Protein AF-A0A3A0FIK4-F1 (afdb_monomer)

Sequence (180 aa):
MRHSSIAVPLVSMLAIAALGQGCGPFGQRIGERAAERAIERSIEQGQGGDVQVDYDSDSWQIQDQEGRSLRVGAQVEFPENFPSDIPRYQNGTLAFVSTDESSRSFGYSMETPDAKRDVAAWFRSKAESMGYAQTASFEVQDSIVVSYERNEGEDTRVLSITIADAYEGGSNIVVASSIQ

Nearest PDB structures (foldseek):
  2fpn-assembly1_A-2  TM=6.944E-01  e=1.233E-01  Bacillus subtilis
  4r80-assembly2_B  TM=6.863E-01  e=2.692E-01  synthetic construct
  3fka-assembly1_D  TM=5.531E-01  e=8.029E-01  Ruegeria pomeroyi DSS-3
  3isg-assembly2_B  TM=4.227E-01  e=3.875E-01  Escherichia coli
  2pcs-assembly1_A  TM=3.088E-01  e=5.876E-01  Geobacillus kaustophilus HTA426

Mean predicted aligned error: 14.27 Å

Foldseek 3Di:
DDDDDDDDDPDDDPDDDDDDDDDDDPPPDDDPPNVVVVVQVVCCVVPVFGWDWDDDPFKIWTATPQGKIKIAGQADDDDPPADPLFDDDDAWTWGIWIQGVPQQKIKTKTFHLAAQVVVVVVNVVSNVVSQWDWPDWDDDPFKIKTKTWHDDDPKIKIKIWIWGADPVHGIMIMIMIGID

pLDDT: mean 74.8, std 23.45, range [30.23, 98.31]

Solvent-accessible surface area (backbone atoms only — not comparable to full-atom values): 10687 Å² total; per-residue (Å²): 139,82,88,80,82,79,86,76,81,90,75,89,80,92,76,88,76,85,87,79,86,87,86,68,100,80,82,83,86,86,52,73,78,58,52,50,57,50,52,48,48,56,48,32,76,73,68,75,53,80,65,56,75,53,81,52,103,56,37,42,39,44,42,45,93,73,54,36,36,41,36,36,27,80,74,48,73,85,58,92,84,55,67,87,88,54,91,75,86,78,75,57,47,37,40,33,40,37,40,26,64,78,67,45,32,38,36,36,31,32,41,22,78,51,49,45,67,60,55,50,52,48,51,50,56,51,39,45,76,72,62,32,45,80,77,48,75,50,77,56,98,62,35,38,40,41,30,31,37,33,80,58,87,93,35,35,38,39,38,42,37,39,30,26,63,31,95,90,56,26,14,35,39,38,41,40,36,36,53,88

Secondary structure (DSSP, 8-state):
-----------------------STT-SSS-HHHHHHHHHHHHHHHH-S--EEEEETTEEEEE-TTSEEEEEETT----TTS-TTS----SSEEEEEEEETTTTEEEEEEEESS-HHHHHHHHHHHHHHTTPEEEEEEEETTEEEEEEEEEETTEEEEEEEEEEE-TTSSEEEEEEEEE-

Structure (mmCIF, N/CA/C/O backbone):
data_AF-A0A3A0FIK4-F1
#
_entry.id   AF-A0A3A0FIK4-F1
#
loop_
_atom_site.group_PDB
_atom_site.id
_atom_site.type_symbol
_atom_site.label_atom_id
_atom_site.label_alt_id
_atom_site.label_comp_id
_atom_site.label_asym_id
_atom_site.label_entity_id
_atom_site.label_seq_id
_atom_site.pdbx_PDB_ins_code
_atom_site.Cartn_x
_atom_site.Cartn_y
_atom_site.Cartn_z
_atom_site.occupancy
_atom_site.B_iso_or_equiv
_atom_site.auth_seq_id
_atom_site.auth_comp_id
_atom_site.auth_asym_id
_atom_site.auth_atom_id
_atom_site.pdbx_PDB_model_num
ATOM 1 N N . MET A 1 1 ? -20.203 40.480 18.917 1.00 42.69 1 MET A N 1
ATOM 2 C CA . MET A 1 1 ? -19.925 39.117 19.422 1.00 42.69 1 MET A CA 1
ATOM 3 C C . MET A 1 1 ? -20.529 38.108 18.464 1.00 42.69 1 MET A C 1
ATOM 5 O O . MET A 1 1 ? -21.640 38.345 18.011 1.00 42.69 1 MET A O 1
ATOM 9 N N . ARG A 1 2 ? -19.801 37.002 18.248 1.00 35.97 2 ARG A N 1
ATOM 10 C CA . ARG A 1 2 ? -20.074 35.841 17.376 1.00 35.97 2 ARG A CA 1
ATOM 11 C C . ARG A 1 2 ? -19.567 35.972 15.935 1.00 35.97 2 ARG A C 1
ATOM 13 O O . ARG A 1 2 ? -20.292 36.339 15.021 1.00 35.97 2 ARG A O 1
ATOM 20 N N . HIS A 1 3 ? -18.289 35.623 15.783 1.00 34.59 3 HIS A N 1
ATOM 21 C CA . HIS A 1 3 ? -17.722 35.130 14.534 1.00 34.59 3 HIS A CA 1
ATOM 22 C C . HIS A 1 3 ? -18.462 33.846 14.138 1.00 34.59 3 HIS A C 1
ATOM 24 O O . HIS A 1 3 ? -18.563 32.923 14.944 1.00 34.59 3 HIS A O 1
ATOM 30 N N . SER A 1 4 ? -18.995 33.810 12.919 1.00 33.03 4 SER A N 1
ATOM 31 C CA . SER A 1 4 ? -19.450 32.586 12.265 1.00 33.03 4 SER A CA 1
ATOM 32 C C . SER A 1 4 ? -18.354 32.194 11.283 1.00 33.03 4 SER A C 1
ATOM 34 O O . SER A 1 4 ? -18.211 32.828 10.240 1.00 33.03 4 SER A O 1
ATOM 36 N N . SER A 1 5 ? -17.534 31.213 11.651 1.00 41.09 5 SER A N 1
ATOM 37 C CA . SER A 1 5 ? -16.513 30.653 10.767 1.00 41.09 5 SER A CA 1
ATOM 38 C C . SER A 1 5 ? -17.200 29.877 9.647 1.00 41.09 5 SER A C 1
ATOM 40 O O . SER A 1 5 ? -17.930 28.920 9.898 1.00 41.09 5 SER A O 1
ATOM 42 N N . ILE A 1 6 ? -16.992 30.322 8.411 1.00 46.28 6 ILE A N 1
ATOM 43 C CA . ILE A 1 6 ? -17.384 29.602 7.202 1.00 46.28 6 ILE A CA 1
ATOM 44 C C . ILE A 1 6 ? -16.336 28.507 6.993 1.00 46.28 6 ILE A C 1
ATOM 46 O O . ILE A 1 6 ? -15.177 28.805 6.715 1.00 46.28 6 ILE A O 1
ATOM 50 N N . ALA A 1 7 ? -16.739 27.250 7.163 1.00 40.38 7 ALA A N 1
ATOM 51 C CA . ALA A 1 7 ? -15.969 26.099 6.719 1.00 40.38 7 ALA A CA 1
ATOM 52 C C . ALA A 1 7 ? -15.965 26.081 5.182 1.00 40.38 7 ALA A C 1
ATOM 54 O O . ALA A 1 7 ? -17.026 26.009 4.562 1.00 40.38 7 ALA A O 1
ATOM 55 N N . VAL A 1 8 ? -14.784 26.167 4.569 1.00 39.22 8 VAL A N 1
ATOM 56 C CA . VAL A 1 8 ? -14.598 25.931 3.132 1.00 39.22 8 VAL A CA 1
ATOM 57 C C . VAL A 1 8 ? -13.921 24.562 2.995 1.00 39.22 8 VAL A C 1
ATOM 59 O O . VAL A 1 8 ? -12.790 24.418 3.454 1.00 39.22 8 VAL A O 1
ATOM 62 N N . PRO A 1 9 ? -14.592 23.538 2.438 1.00 41.44 9 PRO A N 1
ATOM 63 C CA . PRO A 1 9 ? -14.012 22.209 2.288 1.00 41.44 9 PRO A CA 1
ATOM 64 C C . PRO A 1 9 ? -12.971 22.230 1.163 1.00 41.44 9 PRO A C 1
ATOM 66 O O . PRO A 1 9 ? -13.286 22.577 0.026 1.00 41.44 9 PRO A O 1
ATOM 69 N N . LEU A 1 10 ? -11.728 21.859 1.474 1.00 36.09 10 LEU A N 1
ATOM 70 C CA . LEU A 1 10 ? -10.611 21.838 0.527 1.00 36.09 10 LEU A CA 1
ATOM 71 C C . LEU A 1 10 ? -10.537 20.470 -0.170 1.00 36.09 10 LEU A C 1
ATOM 73 O O . LEU A 1 10 ? -9.620 19.680 0.017 1.00 36.09 10 LEU A O 1
ATOM 77 N N . VAL A 1 11 ? -11.560 20.192 -0.978 1.00 48.38 11 VAL A N 1
ATOM 78 C CA . VAL A 1 11 ? -11.458 19.292 -2.133 1.00 48.38 11 VAL A CA 1
ATOM 79 C C . VAL A 1 11 ? -11.058 20.174 -3.317 1.00 48.38 11 VAL A C 1
ATOM 81 O O . VAL A 1 11 ? -11.688 21.209 -3.506 1.00 48.38 11 VAL A O 1
ATOM 84 N N . SER A 1 12 ? -10.074 19.738 -4.119 1.00 40.50 12 SER A N 1
ATOM 85 C CA . SER A 1 12 ? -9.611 20.315 -5.406 1.00 40.50 12 SER A CA 1
ATOM 86 C C . SER A 1 12 ? -8.322 21.153 -5.370 1.00 40.50 12 SER A C 1
ATOM 88 O O . SER A 1 12 ? -8.385 22.368 -5.222 1.00 40.50 12 SER A O 1
ATOM 90 N N . MET A 1 13 ? -7.171 20.525 -5.650 1.00 35.62 13 MET A N 1
ATOM 91 C CA . MET A 1 13 ? -6.358 20.747 -6.872 1.00 35.62 13 MET A CA 1
ATOM 92 C C . MET A 1 13 ? -4.974 20.093 -6.716 1.00 35.62 13 MET A C 1
ATOM 94 O O . MET A 1 13 ? -4.032 20.705 -6.222 1.00 35.62 13 MET A O 1
ATOM 98 N N . LEU A 1 14 ? -4.824 18.858 -7.202 1.00 44.16 14 LEU A N 1
ATOM 99 C CA . LEU A 1 14 ? -3.508 18.330 -7.561 1.00 44.16 14 LEU A CA 1
ATOM 100 C C . LEU A 1 14 ? -3.158 18.889 -8.950 1.00 44.16 14 LEU A C 1
ATOM 102 O O . LEU A 1 14 ? -3.457 18.281 -9.975 1.00 44.16 14 LEU A O 1
ATOM 106 N N . ALA A 1 15 ? -2.602 20.099 -8.987 1.00 37.62 15 ALA A N 1
ATOM 107 C CA . ALA A 1 15 ? -2.064 20.692 -10.205 1.00 37.62 15 ALA A CA 1
ATOM 108 C C . ALA A 1 15 ? -0.595 20.277 -10.353 1.00 37.62 15 ALA A C 1
ATOM 110 O O . ALA A 1 15 ? 0.315 20.942 -9.865 1.00 37.62 15 ALA A O 1
ATOM 111 N N . ILE A 1 16 ? -0.369 19.155 -11.036 1.00 51.38 16 ILE A N 1
ATOM 112 C CA . ILE A 1 16 ? 0.938 18.813 -11.598 1.00 51.38 16 ILE A CA 1
ATOM 113 C C . ILE A 1 16 ? 1.179 19.764 -12.774 1.00 51.38 16 ILE A C 1
ATOM 115 O O . ILE A 1 16 ? 0.564 19.604 -13.826 1.00 51.38 16 ILE A O 1
ATOM 119 N N . ALA A 1 17 ? 2.069 20.744 -12.610 1.00 40.03 17 ALA A N 1
ATOM 120 C CA . ALA A 1 17 ? 2.726 21.401 -13.737 1.00 40.03 17 ALA A CA 1
ATOM 121 C C . ALA A 1 17 ? 4.022 22.120 -13.322 1.00 40.03 17 ALA A C 1
ATOM 123 O O . ALA A 1 17 ? 3.999 23.103 -12.588 1.00 40.03 17 ALA A O 1
ATOM 124 N N . ALA A 1 18 ? 5.114 21.667 -13.943 1.00 47.22 18 ALA A N 1
ATOM 125 C CA . ALA A 1 18 ? 6.316 22.422 -14.293 1.00 47.22 18 ALA A CA 1
ATOM 126 C C . ALA A 1 18 ? 7.347 22.750 -13.192 1.00 47.22 18 ALA A C 1
ATOM 128 O O . ALA A 1 18 ? 7.395 23.857 -12.668 1.00 47.22 18 ALA A O 1
ATOM 129 N N . LEU A 1 19 ? 8.335 21.861 -13.044 1.00 46.72 19 LEU A N 1
ATOM 130 C CA . LEU A 1 19 ? 9.735 22.287 -12.951 1.00 46.72 19 LEU A CA 1
ATOM 131 C C . LEU A 1 19 ? 10.516 21.637 -14.090 1.00 46.72 19 LEU A C 1
ATOM 133 O O . LEU A 1 19 ? 11.000 20.512 -14.006 1.00 46.72 19 LEU A O 1
ATOM 137 N N . GLY A 1 20 ? 10.562 22.360 -15.205 1.00 39.34 20 GLY A N 1
ATOM 138 C CA . GLY A 1 20 ? 11.476 22.068 -16.290 1.00 39.34 20 GLY A CA 1
ATOM 139 C C . GLY A 1 20 ? 12.896 22.532 -15.962 1.00 39.34 20 GLY A C 1
ATOM 140 O O . GLY A 1 20 ? 13.094 23.578 -15.352 1.00 39.34 20 GLY A O 1
ATOM 141 N N . GLN A 1 21 ? 13.846 21.777 -16.513 1.00 50.19 21 GLN A N 1
ATOM 142 C CA . GLN A 1 21 ? 15.215 22.169 -16.861 1.00 50.19 21 GLN A CA 1
ATOM 143 C C . GLN A 1 21 ? 16.238 22.296 -15.722 1.00 50.19 21 GLN A C 1
ATOM 145 O O . GLN A 1 21 ? 16.575 23.382 -15.264 1.00 50.19 21 GLN A O 1
ATOM 150 N N . GLY A 1 22 ? 16.862 21.162 -15.400 1.00 33.28 22 GLY A N 1
ATOM 151 C CA . GLY A 1 22 ? 18.214 21.099 -14.847 1.00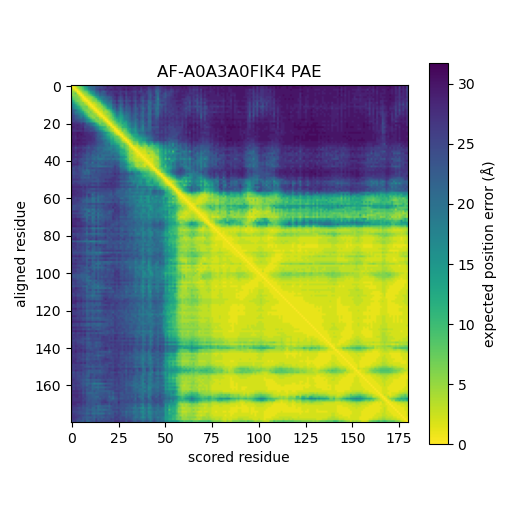 33.28 22 GLY A CA 1
ATOM 152 C C . GLY A 1 22 ? 19.135 20.302 -15.774 1.00 33.28 22 GLY A C 1
ATOM 153 O O . GLY A 1 22 ? 19.390 19.129 -15.534 1.00 33.28 22 GLY A O 1
ATOM 154 N N . CYS A 1 23 ? 19.610 20.922 -16.858 1.00 38.72 23 CYS A N 1
ATOM 155 C CA . CYS A 1 23 ? 20.707 20.402 -17.678 1.00 38.72 23 CYS A CA 1
ATOM 156 C C . CYS A 1 23 ? 22.061 20.805 -17.058 1.00 38.72 23 CYS A C 1
ATOM 158 O O . CYS A 1 23 ? 22.357 21.994 -16.974 1.00 38.72 23 CYS A O 1
ATOM 160 N N . GLY A 1 24 ? 22.925 19.833 -16.739 1.00 30.66 24 GLY A N 1
ATOM 161 C CA . GLY A 1 24 ? 24.387 20.009 -16.699 1.00 30.66 24 GLY A CA 1
ATOM 162 C C . GLY A 1 24 ? 25.083 20.017 -15.320 1.00 30.66 24 GLY A C 1
ATOM 163 O O . GLY A 1 24 ? 24.466 20.310 -14.298 1.00 30.66 24 GLY A O 1
ATOM 164 N N . PRO A 1 25 ? 26.404 19.729 -15.280 1.00 40.88 25 PRO A N 1
ATOM 165 C CA . PRO A 1 25 ? 27.174 19.384 -14.073 1.00 40.88 25 PRO A CA 1
ATOM 166 C C . PRO A 1 25 ? 27.604 20.603 -13.230 1.00 40.88 25 PRO A C 1
ATOM 168 O O . PRO A 1 25 ? 28.637 20.579 -12.568 1.00 40.88 25 PRO A O 1
ATOM 171 N N . PHE A 1 26 ? 26.830 21.691 -13.263 1.00 30.23 26 PHE A N 1
ATOM 172 C CA . PHE A 1 26 ? 27.135 22.956 -12.578 1.00 30.23 26 PHE A CA 1
ATOM 173 C C . PHE A 1 26 ? 26.157 23.279 -11.430 1.00 30.23 26 PHE A C 1
ATOM 175 O O . PHE A 1 26 ? 26.185 24.377 -10.882 1.00 30.23 26 PHE A O 1
ATOM 182 N N . GLY A 1 27 ? 25.296 22.329 -11.052 1.00 39.22 27 GLY A N 1
ATOM 183 C CA . GLY A 1 27 ? 24.248 22.500 -10.037 1.00 39.22 27 GLY A CA 1
ATOM 184 C C . GLY A 1 27 ? 24.636 22.134 -8.601 1.00 39.22 27 GLY A C 1
ATOM 185 O O . GLY A 1 27 ? 23.744 21.892 -7.801 1.00 39.22 27 GLY A O 1
ATOM 186 N N . GLN A 1 28 ? 25.927 22.037 -8.257 1.00 42.84 28 GLN A N 1
ATOM 187 C CA . GLN A 1 28 ? 26.327 21.309 -7.043 1.00 42.84 28 GLN A CA 1
ATOM 188 C C . GLN A 1 28 ? 26.804 22.129 -5.830 1.00 42.84 28 GLN A C 1
ATOM 190 O O . GLN A 1 28 ? 27.202 21.503 -4.857 1.00 42.84 28 GLN A O 1
ATOM 195 N N . ARG A 1 29 ? 26.808 23.476 -5.804 1.00 44.44 29 ARG A N 1
ATOM 196 C CA . ARG A 1 29 ? 27.396 24.206 -4.642 1.00 44.44 29 ARG A CA 1
ATOM 197 C C . ARG A 1 29 ? 26.791 25.560 -4.248 1.00 44.44 29 ARG A C 1
ATOM 199 O O . ARG A 1 29 ? 27.532 26.449 -3.831 1.00 44.44 29 ARG A O 1
ATOM 206 N N . ILE A 1 30 ? 25.475 25.755 -4.318 1.00 36.56 30 ILE A N 1
ATOM 207 C CA . ILE A 1 30 ? 24.864 26.961 -3.731 1.00 36.56 30 ILE A CA 1
ATOM 208 C C . ILE A 1 30 ? 23.593 26.597 -2.960 1.00 36.56 30 ILE A C 1
ATOM 210 O O . ILE A 1 30 ? 22.537 26.420 -3.554 1.00 36.56 30 ILE A O 1
ATOM 214 N N . GLY A 1 31 ? 23.698 26.597 -1.626 1.00 41.66 31 GLY A N 1
ATOM 215 C CA . GLY A 1 31 ? 22.619 27.124 -0.790 1.00 41.66 31 GLY A CA 1
ATOM 216 C C . GLY A 1 31 ? 21.898 26.179 0.167 1.00 41.66 31 GLY A C 1
ATOM 217 O O . GLY A 1 31 ? 20.721 26.429 0.398 1.00 41.66 31 GLY A O 1
ATOM 218 N N . GLU A 1 32 ? 22.565 25.185 0.761 1.00 47.56 32 GLU A N 1
ATOM 219 C CA . GLU A 1 32 ? 21.968 24.271 1.763 1.00 47.56 32 GLU A CA 1
ATOM 220 C C . GLU A 1 32 ? 21.149 25.043 2.827 1.00 47.56 32 GLU A C 1
ATOM 222 O O . GLU A 1 32 ? 19.935 24.897 2.897 1.00 47.56 32 GLU A O 1
ATOM 227 N N . ARG A 1 33 ? 21.716 26.074 3.469 1.00 44.38 33 ARG A N 1
ATOM 228 C CA . ARG A 1 33 ? 21.000 26.859 4.505 1.00 44.38 33 ARG A CA 1
ATOM 229 C C . ARG A 1 33 ? 19.917 27.835 4.033 1.00 44.38 33 ARG A C 1
ATOM 231 O O . ARG A 1 33 ? 19.137 28.340 4.843 1.00 44.38 33 ARG A O 1
ATOM 238 N N . ALA A 1 34 ? 19.912 28.208 2.755 1.00 43.25 34 ALA A N 1
ATOM 239 C CA . ALA A 1 34 ? 18.960 29.189 2.221 1.00 43.25 34 ALA A CA 1
ATOM 240 C C . ALA A 1 34 ? 17.720 28.507 1.635 1.00 43.25 34 ALA A C 1
ATOM 242 O O . ALA A 1 34 ? 16.621 29.048 1.753 1.00 43.25 34 ALA A O 1
ATOM 243 N N . ALA A 1 35 ? 17.906 27.319 1.054 1.00 49.31 35 ALA A N 1
ATOM 244 C CA . ALA A 1 35 ? 16.822 26.442 0.642 1.00 49.31 35 ALA A CA 1
ATOM 245 C C . ALA A 1 35 ? 16.075 25.873 1.861 1.00 49.31 35 ALA A C 1
ATOM 247 O O . ALA A 1 35 ? 14.847 25.924 1.858 1.00 49.31 35 ALA A O 1
ATOM 248 N N . GLU A 1 36 ? 16.796 25.474 2.923 1.00 47.72 36 GLU A N 1
ATOM 249 C CA . GLU A 1 36 ? 16.237 25.041 4.222 1.00 47.72 36 GLU A CA 1
ATOM 250 C C . GLU A 1 36 ? 15.165 26.023 4.727 1.00 47.72 36 GLU A C 1
ATOM 252 O O . GLU A 1 36 ? 13.980 25.703 4.767 1.00 47.72 36 GLU A O 1
ATOM 257 N N . ARG A 1 37 ? 15.540 27.288 4.960 1.00 49.50 37 ARG A N 1
ATOM 258 C CA . ARG A 1 37 ? 14.609 28.305 5.486 1.00 49.50 37 ARG A CA 1
ATOM 259 C C . ARG A 1 37 ? 13.510 28.720 4.519 1.00 49.50 37 ARG A C 1
ATOM 261 O O . ARG A 1 37 ? 12.571 29.386 4.949 1.00 49.50 37 ARG A O 1
ATOM 268 N N . ALA A 1 38 ? 13.678 28.494 3.219 1.00 45.59 38 ALA A N 1
ATOM 269 C CA . ALA A 1 38 ? 12.682 28.870 2.221 1.00 45.59 38 ALA A CA 1
ATOM 270 C C . ALA A 1 38 ? 11.588 27.807 2.125 1.00 45.59 38 ALA A C 1
ATOM 272 O O . ALA A 1 38 ? 10.417 28.165 2.012 1.00 45.59 38 ALA A O 1
ATOM 273 N N . ILE A 1 39 ? 11.963 26.530 2.225 1.00 45.78 39 ILE A N 1
ATOM 274 C CA . ILE A 1 39 ? 11.041 25.393 2.261 1.00 45.78 39 ILE A CA 1
ATOM 275 C C . ILE A 1 39 ? 10.350 25.329 3.626 1.00 45.78 39 ILE A C 1
ATOM 277 O O . ILE A 1 39 ? 9.124 25.298 3.665 1.00 45.78 39 ILE A O 1
ATO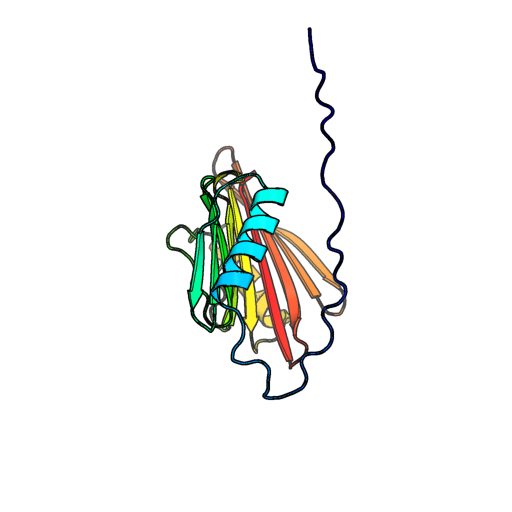M 281 N N . GLU A 1 40 ? 11.095 25.464 4.730 1.00 47.84 40 GLU A N 1
ATOM 282 C CA . GLU A 1 40 ? 10.511 25.592 6.074 1.00 47.84 40 GLU A CA 1
ATOM 283 C C . GLU A 1 40 ? 9.520 26.757 6.124 1.00 47.84 40 GLU A C 1
ATOM 285 O O . GLU A 1 40 ? 8.360 26.549 6.452 1.00 47.84 40 GLU A O 1
ATOM 290 N N . ARG A 1 41 ? 9.895 27.963 5.665 1.00 49.16 41 ARG A N 1
ATOM 291 C CA . ARG A 1 41 ? 8.963 29.105 5.684 1.00 49.16 41 ARG A CA 1
ATOM 292 C C . ARG A 1 41 ? 7.759 28.953 4.767 1.00 49.16 41 ARG A C 1
ATOM 294 O O . ARG A 1 41 ? 6.716 29.520 5.072 1.00 49.16 41 ARG A O 1
ATOM 301 N N . SER A 1 42 ? 7.878 28.265 3.635 1.00 42.47 42 SER A N 1
ATOM 302 C CA . SER A 1 42 ? 6.725 28.068 2.745 1.00 42.47 42 SER A CA 1
ATOM 303 C C . SER A 1 42 ? 5.772 26.991 3.269 1.00 42.47 42 SER A C 1
ATOM 305 O O . SER A 1 42 ? 4.569 27.093 3.032 1.00 42.47 42 SER A O 1
ATOM 307 N N . ILE A 1 43 ? 6.268 26.039 4.063 1.00 45.34 43 ILE A N 1
ATOM 308 C CA . ILE A 1 43 ? 5.452 25.055 4.783 1.00 45.34 43 ILE A CA 1
ATOM 309 C C . ILE A 1 43 ? 4.856 25.669 6.067 1.00 45.34 43 ILE A C 1
ATOM 311 O O . ILE A 1 43 ? 3.653 25.540 6.291 1.00 45.34 43 ILE A O 1
ATOM 315 N N . GLU A 1 44 ? 5.623 26.444 6.840 1.00 48.44 44 GLU A N 1
ATOM 316 C CA . GLU A 1 44 ? 5.153 27.207 8.011 1.00 48.44 44 GLU A CA 1
ATOM 317 C C . GLU A 1 44 ? 4.069 28.228 7.634 1.00 48.44 44 GLU A C 1
ATOM 319 O O . GLU A 1 44 ? 3.055 28.343 8.321 1.00 48.44 44 GLU A O 1
ATOM 324 N N . GLN A 1 45 ? 4.234 28.954 6.520 1.00 46.59 45 GLN A N 1
ATOM 325 C CA . GLN A 1 45 ? 3.230 29.921 6.054 1.00 46.59 45 GLN A CA 1
ATOM 326 C C . GLN A 1 45 ? 1.976 29.258 5.468 1.00 46.59 45 GLN A C 1
ATOM 328 O O . GLN A 1 45 ? 0.938 29.913 5.381 1.00 46.59 45 GLN A O 1
ATOM 333 N N . GLY A 1 46 ? 2.055 27.982 5.080 1.00 40.59 46 GLY A N 1
ATOM 334 C CA . GLY A 1 46 ? 0.923 27.209 4.569 1.00 40.59 46 GLY A CA 1
ATOM 335 C C . GLY A 1 46 ? 0.169 26.405 5.634 1.00 40.59 46 GLY A C 1
ATOM 336 O O . GLY A 1 46 ? -1.028 26.182 5.464 1.00 40.59 46 GLY A O 1
ATOM 337 N N . GLN A 1 47 ? 0.838 25.968 6.711 1.00 41.22 47 GLN A N 1
ATOM 338 C CA . GLN A 1 47 ? 0.276 25.035 7.705 1.00 41.22 47 GLN A CA 1
ATOM 339 C C . GLN A 1 47 ? 0.526 25.391 9.185 1.00 41.22 47 GLN A C 1
ATOM 341 O O . GLN A 1 47 ? 0.037 24.681 10.054 1.00 41.22 47 GLN A O 1
ATOM 346 N N . GLY A 1 48 ? 1.190 26.505 9.513 1.00 35.19 48 GLY A N 1
ATOM 347 C CA . GLY A 1 48 ? 1.164 27.074 10.868 1.00 35.19 48 GLY A CA 1
ATOM 348 C C . GLY A 1 48 ? 1.789 26.230 11.990 1.00 35.19 48 GLY A C 1
ATOM 349 O O . GLY A 1 48 ? 1.381 26.393 13.138 1.00 35.19 48 GLY A O 1
ATOM 350 N N . GLY A 1 49 ? 2.766 25.368 11.696 1.00 42.44 49 GLY A N 1
ATOM 351 C CA . GLY A 1 49 ? 3.482 24.583 12.707 1.00 42.44 49 GLY A CA 1
ATOM 352 C C . GLY A 1 49 ? 4.949 24.341 12.345 1.00 42.44 49 GLY A C 1
ATOM 353 O O . GLY A 1 49 ? 5.287 24.297 11.162 1.00 42.44 49 GLY A O 1
ATOM 354 N N . ASP A 1 50 ? 5.802 24.206 13.367 1.00 41.88 50 ASP A N 1
ATOM 355 C CA . ASP A 1 50 ? 7.226 23.874 13.232 1.00 41.88 50 ASP A CA 1
ATOM 356 C C . ASP A 1 50 ? 7.389 22.489 12.581 1.00 41.88 50 ASP A C 1
ATOM 358 O O . ASP A 1 50 ? 6.936 21.480 13.131 1.00 41.88 50 ASP A O 1
ATOM 362 N N . VAL A 1 51 ? 8.043 22.434 11.419 1.00 43.94 51 VAL A N 1
ATOM 363 C CA . VAL A 1 51 ? 8.339 21.193 10.689 1.00 43.94 51 VAL A CA 1
ATOM 364 C C . VAL A 1 51 ? 9.835 20.909 10.763 1.00 43.94 51 VAL A C 1
ATOM 366 O O . VAL A 1 51 ? 10.640 21.746 10.369 1.00 43.94 51 VAL A O 1
ATOM 369 N N . GLN A 1 52 ? 10.210 19.718 11.238 1.00 42.94 52 GLN A N 1
ATOM 370 C CA . GLN A 1 52 ? 11.593 19.236 11.183 1.00 42.94 52 GLN A CA 1
ATOM 371 C C . GLN A 1 52 ? 11.806 18.459 9.879 1.00 42.94 52 GLN A C 1
ATOM 373 O O . GLN A 1 52 ? 11.086 17.495 9.610 1.00 42.94 52 GLN A O 1
ATOM 378 N N . VAL A 1 53 ? 12.783 18.889 9.078 1.00 44.12 53 VAL A N 1
ATOM 379 C CA . VAL A 1 53 ? 13.203 18.219 7.840 1.00 44.12 53 VAL A CA 1
ATOM 380 C C . VAL A 1 53 ? 14.573 17.592 8.076 1.00 44.12 53 VAL A C 1
ATOM 382 O O . VAL A 1 53 ? 15.539 18.310 8.324 1.00 44.12 53 VAL A O 1
ATOM 385 N N . ASP A 1 54 ? 14.654 16.265 7.995 1.00 43.75 54 ASP A N 1
ATOM 386 C CA . ASP A 1 54 ? 15.927 15.535 7.983 1.00 43.75 54 ASP A CA 1
ATOM 387 C C . ASP A 1 54 ? 16.264 15.153 6.534 1.00 43.75 54 ASP A C 1
ATOM 389 O O . ASP A 1 54 ? 15.394 14.674 5.791 1.00 43.75 54 ASP A O 1
ATOM 393 N N . TYR A 1 55 ? 17.499 15.438 6.116 1.00 40.56 55 TYR A N 1
ATOM 394 C CA . TYR A 1 55 ? 17.983 15.205 4.759 1.00 40.56 55 TYR A CA 1
ATOM 395 C C . TYR A 1 55 ? 19.202 14.290 4.794 1.00 40.56 55 TYR A C 1
ATOM 397 O O . TYR A 1 55 ? 20.275 14.682 5.255 1.00 40.56 55 TYR A O 1
ATOM 405 N N . ASP A 1 56 ? 19.039 13.112 4.201 1.00 47.22 56 ASP A N 1
ATOM 406 C CA . ASP A 1 56 ? 20.140 12.299 3.697 1.00 47.22 56 ASP A CA 1
ATOM 407 C C . ASP A 1 56 ? 20.020 12.283 2.167 1.00 47.22 56 ASP A C 1
ATOM 409 O O . ASP A 1 56 ? 18.913 12.377 1.634 1.00 47.22 56 ASP A O 1
ATOM 413 N N . SER A 1 57 ? 21.128 12.219 1.427 1.00 47.44 57 SER A N 1
ATOM 414 C CA . SER A 1 57 ? 21.182 12.582 -0.007 1.00 47.44 57 SER A CA 1
ATOM 415 C C . SER A 1 57 ? 20.230 11.823 -0.950 1.00 47.44 57 SER A C 1
ATOM 417 O O . SER A 1 57 ? 20.064 12.237 -2.096 1.00 47.44 57 SER A O 1
ATOM 419 N N . ASP A 1 58 ? 19.579 10.761 -0.468 1.00 60.12 58 ASP A N 1
ATOM 420 C CA . ASP A 1 58 ? 18.685 9.881 -1.220 1.00 60.12 58 ASP A CA 1
ATOM 421 C C . ASP A 1 58 ? 17.243 9.799 -0.664 1.00 60.12 58 ASP A C 1
ATOM 423 O O . ASP A 1 58 ? 16.387 9.152 -1.280 1.00 60.12 58 ASP A O 1
ATOM 427 N N . SER A 1 59 ? 16.929 10.450 0.468 1.00 62.69 59 SER A N 1
ATOM 428 C CA . SER A 1 59 ? 15.584 10.444 1.069 1.00 62.69 59 SER A CA 1
ATOM 429 C C . SER A 1 59 ? 15.302 11.657 1.956 1.00 62.69 59 SER A C 1
ATOM 431 O O . SER A 1 59 ? 16.189 12.156 2.638 1.00 62.69 59 SER A O 1
ATOM 433 N N . TRP A 1 60 ? 14.044 12.090 2.002 1.00 70.38 60 TRP A N 1
ATOM 434 C CA . TRP A 1 60 ? 13.571 13.157 2.879 1.00 70.38 60 TRP A CA 1
ATOM 435 C C . TRP A 1 60 ? 12.433 12.674 3.777 1.00 70.38 60 TRP A C 1
ATOM 437 O O . TRP A 1 60 ? 11.558 11.914 3.346 1.00 70.38 60 TRP A O 1
ATOM 447 N N . GLN A 1 61 ? 12.440 13.142 5.026 1.00 75.12 61 GLN A N 1
ATOM 448 C CA . GLN A 1 61 ? 11.371 12.914 5.994 1.00 75.12 61 GLN A CA 1
ATOM 449 C C . GLN A 1 61 ? 10.812 14.247 6.498 1.00 75.12 61 GLN A C 1
ATOM 451 O O . GLN A 1 61 ? 11.554 15.162 6.841 1.00 75.12 61 GLN A O 1
ATOM 456 N N . ILE A 1 62 ? 9.487 14.323 6.571 1.00 76.88 62 ILE A N 1
ATOM 457 C CA . ILE A 1 62 ? 8.734 15.380 7.238 1.00 76.88 62 ILE A CA 1
ATOM 458 C C . ILE A 1 62 ? 7.961 14.730 8.383 1.00 76.88 62 ILE A C 1
ATOM 460 O O . ILE A 1 62 ? 7.303 13.702 8.196 1.00 76.88 62 ILE A O 1
ATOM 464 N N . GLN A 1 63 ? 8.036 15.325 9.567 1.00 78.62 63 GLN A N 1
ATOM 465 C CA . GLN A 1 63 ? 7.174 14.987 10.692 1.00 78.62 63 GLN A CA 1
ATOM 466 C C . GLN A 1 63 ? 6.712 16.273 11.370 1.00 78.62 63 GLN A C 1
ATOM 468 O O . GLN A 1 63 ? 7.511 17.189 11.572 1.00 78.62 63 GLN A O 1
ATOM 473 N N . ASP A 1 64 ? 5.429 16.341 11.707 1.00 76.00 64 ASP A N 1
ATOM 474 C CA . ASP A 1 64 ? 4.867 17.461 12.453 1.00 76.00 64 ASP A CA 1
ATOM 475 C C . ASP A 1 64 ? 4.465 17.072 13.883 1.00 76.00 64 ASP A C 1
ATOM 477 O O . ASP A 1 64 ? 4.564 15.917 14.305 1.00 76.00 64 ASP A O 1
ATOM 481 N N . GLN A 1 65 ? 4.017 18.068 14.649 1.00 75.00 65 GLN A N 1
ATOM 482 C CA . GLN A 1 65 ? 3.592 17.897 16.041 1.00 75.00 65 GLN A CA 1
ATOM 483 C C . GLN A 1 65 ? 2.252 17.151 16.184 1.00 75.00 65 GLN A C 1
ATOM 485 O O . GLN A 1 65 ? 1.886 16.772 17.295 1.00 75.00 65 GLN A O 1
ATOM 490 N N . GLU A 1 66 ? 1.524 16.935 15.084 1.00 69.62 66 GLU A N 1
ATOM 491 C CA . GLU A 1 66 ? 0.217 16.266 15.047 1.00 69.62 66 GLU A CA 1
ATOM 492 C C . GLU A 1 66 ? 0.346 14.764 14.736 1.00 69.62 66 GLU A C 1
ATOM 494 O O . GLU A 1 66 ? -0.657 14.064 14.601 1.00 69.62 66 GLU A O 1
ATOM 499 N N . GLY A 1 67 ? 1.579 14.250 14.645 1.00 70.25 67 GLY A N 1
ATOM 500 C CA . GLY A 1 67 ? 1.849 12.840 14.369 1.00 70.25 67 GLY A CA 1
ATOM 501 C C . GLY A 1 67 ? 1.738 12.476 12.887 1.00 70.25 67 GLY A C 1
ATOM 502 O O . GLY A 1 67 ? 1.792 11.291 12.544 1.00 70.25 67 GLY A O 1
ATOM 503 N N . ARG A 1 68 ? 1.620 13.464 11.988 1.00 80.62 68 ARG A N 1
ATOM 504 C CA . ARG A 1 68 ? 1.705 13.229 10.545 1.00 80.62 68 ARG A CA 1
ATOM 505 C C . ARG A 1 68 ? 3.167 13.035 10.175 1.00 80.62 68 ARG A C 1
ATOM 507 O O . ARG A 1 68 ? 4.028 13.837 10.535 1.00 80.62 68 ARG A O 1
ATOM 514 N N . SER A 1 69 ? 3.454 11.964 9.445 1.00 81.81 69 SER A N 1
ATOM 515 C CA . SER A 1 69 ? 4.785 11.690 8.918 1.00 81.81 69 SER A CA 1
ATOM 516 C C . SER A 1 69 ? 4.729 11.337 7.442 1.00 81.81 69 SER A C 1
ATOM 518 O O . SER A 1 69 ? 3.850 10.609 6.982 1.00 81.81 69 SER A O 1
ATOM 520 N N . LEU A 1 70 ? 5.700 11.864 6.708 1.00 80.12 70 LEU A N 1
ATOM 521 C CA . LEU A 1 70 ? 5.891 11.656 5.288 1.00 80.12 70 LEU A CA 1
ATOM 522 C C . LEU A 1 70 ? 7.357 11.320 5.035 1.00 80.12 70 LEU A C 1
ATOM 524 O O . LEU A 1 70 ? 8.231 12.077 5.446 1.00 80.12 70 LEU A O 1
ATOM 528 N N . ARG A 1 71 ? 7.628 10.206 4.358 1.00 81.69 71 ARG A N 1
ATOM 529 C CA . ARG A 1 71 ? 8.972 9.794 3.937 1.00 81.69 71 ARG A CA 1
ATOM 530 C C . ARG A 1 71 ? 8.980 9.527 2.443 1.00 81.69 71 ARG A C 1
ATOM 532 O O . ARG A 1 71 ? 8.108 8.810 1.955 1.00 81.69 71 ARG A O 1
ATOM 539 N N . VAL A 1 72 ? 9.954 10.070 1.723 1.00 79.94 72 VAL A N 1
ATOM 540 C CA . VAL A 1 72 ? 10.053 9.955 0.260 1.00 79.94 72 VAL A CA 1
ATOM 541 C C . VAL A 1 72 ? 11.517 9.826 -0.154 1.00 79.94 72 VAL A C 1
ATOM 543 O O . VAL A 1 72 ? 12.369 10.515 0.398 1.00 79.94 72 VAL A O 1
ATOM 546 N N . GLY A 1 73 ? 11.833 8.970 -1.128 1.00 73.62 73 GLY A N 1
ATOM 547 C CA . GLY A 1 73 ? 13.216 8.763 -1.574 1.00 73.62 73 GLY A CA 1
ATOM 548 C C . GLY A 1 73 ? 13.489 7.386 -2.172 1.00 73.62 73 GLY A C 1
ATOM 549 O O . GLY A 1 73 ? 12.588 6.561 -2.277 1.00 73.62 73 GLY A O 1
ATOM 550 N N . ALA A 1 74 ? 14.746 7.135 -2.547 1.00 61.00 74 ALA A N 1
ATOM 551 C CA . ALA A 1 74 ? 15.177 5.904 -3.220 1.00 61.00 74 ALA A CA 1
ATOM 552 C C . ALA A 1 74 ? 15.411 4.708 -2.271 1.00 61.00 74 ALA A C 1
ATOM 554 O O . ALA A 1 74 ? 15.680 3.603 -2.740 1.00 61.00 74 ALA A O 1
ATOM 555 N N . GLN A 1 75 ? 15.324 4.907 -0.951 1.00 66.38 75 GLN A N 1
ATOM 556 C CA . GLN A 1 75 ? 15.555 3.878 0.077 1.00 66.38 75 GLN A CA 1
ATOM 557 C C . GLN A 1 75 ? 14.687 4.130 1.320 1.00 66.38 75 GLN A C 1
ATOM 559 O O . GLN A 1 75 ? 15.164 4.126 2.452 1.00 66.38 75 GLN A O 1
ATOM 564 N N . VAL A 1 76 ? 13.400 4.416 1.114 1.00 79.88 76 VAL A N 1
ATOM 565 C CA . VAL A 1 76 ? 12.483 4.639 2.236 1.00 79.88 76 VAL A CA 1
ATOM 566 C C . VAL A 1 76 ? 12.207 3.317 2.949 1.00 79.88 76 VAL A C 1
ATOM 568 O O . VAL A 1 76 ? 11.912 2.306 2.317 1.00 79.88 76 VAL A O 1
ATOM 571 N N . GLU A 1 77 ? 12.237 3.340 4.278 1.00 85.62 77 GLU A N 1
ATOM 572 C CA . GLU A 1 77 ? 11.771 2.237 5.115 1.00 85.62 77 GLU A CA 1
ATOM 573 C C . GLU A 1 77 ? 10.423 2.572 5.761 1.00 85.62 77 GLU A C 1
ATOM 575 O O . GLU A 1 77 ? 10.131 3.730 6.097 1.00 85.62 77 GLU A O 1
ATOM 580 N N . PHE A 1 78 ? 9.608 1.539 5.987 1.00 88.69 78 PHE A N 1
ATOM 581 C CA . PHE A 1 78 ? 8.393 1.679 6.783 1.00 88.69 78 PHE A CA 1
ATOM 582 C C . PHE A 1 78 ? 8.751 2.139 8.206 1.00 88.69 78 PHE A C 1
ATOM 584 O O . PHE A 1 78 ? 9.618 1.528 8.834 1.00 88.69 78 PHE A O 1
ATOM 591 N N . PRO A 1 79 ? 8.098 3.182 8.744 1.00 84.88 79 PRO A N 1
ATOM 592 C CA . PRO A 1 79 ? 8.290 3.564 10.136 1.00 84.88 79 PRO A CA 1
ATOM 593 C C . PRO A 1 79 ? 7.762 2.472 11.079 1.00 84.88 79 PRO A C 1
ATOM 595 O O . PRO A 1 79 ? 6.894 1.680 10.704 1.00 84.88 79 PRO A O 1
ATOM 598 N N . GLU A 1 80 ? 8.263 2.435 12.319 1.00 84.44 80 GLU A N 1
ATOM 599 C CA . GLU A 1 80 ? 7.878 1.417 13.314 1.00 84.44 80 GLU A CA 1
ATOM 600 C C . GLU A 1 80 ? 6.371 1.411 13.610 1.00 84.44 80 GLU A C 1
ATOM 602 O O . GLU A 1 80 ? 5.791 0.354 13.856 1.00 84.44 80 GLU A O 1
ATOM 607 N N . ASN A 1 81 ? 5.723 2.578 13.535 1.00 84.00 81 ASN A N 1
ATOM 608 C CA . ASN A 1 81 ? 4.283 2.733 13.738 1.00 84.00 81 ASN A CA 1
ATOM 609 C C . ASN A 1 81 ? 3.443 2.376 12.497 1.00 84.00 81 ASN A C 1
ATOM 611 O O . ASN A 1 81 ? 2.215 2.448 12.559 1.00 84.00 81 ASN A O 1
ATOM 615 N N . PHE A 1 82 ? 4.053 1.979 11.372 1.00 91.69 82 PHE A N 1
ATOM 616 C CA . PHE A 1 82 ? 3.282 1.576 10.199 1.00 91.69 82 PHE A CA 1
ATOM 617 C C . PHE A 1 82 ? 2.529 0.263 10.483 1.00 91.69 82 PHE A C 1
ATOM 619 O O . PHE A 1 82 ? 3.168 -0.743 10.825 1.00 91.69 82 PHE A O 1
ATOM 626 N N . PRO A 1 83 ? 1.200 0.207 10.287 1.00 92.81 83 PRO A N 1
ATOM 627 C CA . PRO A 1 83 ? 0.405 -0.954 10.662 1.00 92.81 83 PRO A CA 1
ATOM 628 C C . PRO A 1 83 ? 0.848 -2.238 9.951 1.00 92.81 83 PRO A C 1
ATOM 630 O O . PRO A 1 83 ? 1.133 -2.262 8.748 1.00 92.81 83 PRO A O 1
ATOM 633 N N . SER A 1 84 ? 0.958 -3.334 10.704 1.00 93.06 84 SER A N 1
ATOM 634 C CA . SER A 1 84 ? 1.326 -4.659 10.175 1.00 93.06 84 SER A CA 1
ATOM 635 C C . SER A 1 84 ? 0.166 -5.364 9.469 1.00 93.06 84 SER A C 1
ATOM 637 O O . SER A 1 84 ? 0.366 -6.359 8.773 1.00 93.06 84 SER A O 1
ATOM 639 N N . ASP A 1 85 ? -1.042 -4.832 9.623 1.00 92.69 85 ASP A N 1
ATOM 640 C CA . ASP A 1 85 ? -2.273 -5.3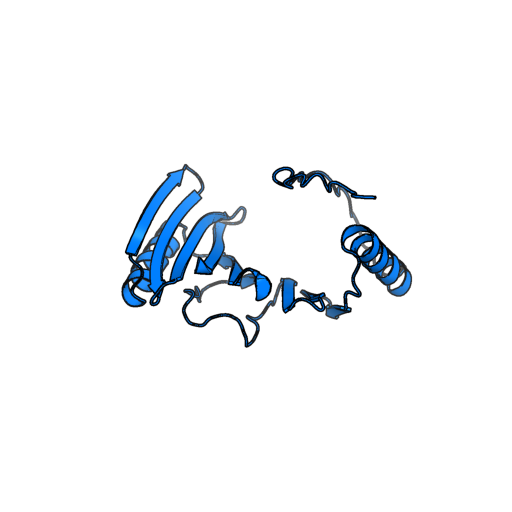23 9.024 1.00 92.69 85 ASP A CA 1
ATOM 641 C C . ASP A 1 85 ? -2.597 -4.694 7.657 1.00 92.69 85 ASP A C 1
ATOM 643 O O . ASP A 1 85 ? -3.609 -5.043 7.044 1.00 92.69 85 ASP A O 1
ATOM 647 N N . ILE A 1 86 ? -1.714 -3.841 7.139 1.00 96.44 86 ILE A N 1
ATOM 648 C CA . ILE A 1 86 ? -1.723 -3.377 5.751 1.00 96.44 86 ILE A CA 1
ATOM 649 C C . ILE A 1 86 ? -0.781 -4.283 4.939 1.00 96.44 86 ILE A C 1
ATOM 651 O O . ILE A 1 86 ? 0.393 -4.412 5.301 1.00 96.44 86 ILE A O 1
ATOM 655 N N . PRO A 1 87 ? -1.243 -4.920 3.844 1.00 96.38 87 PRO A N 1
ATOM 656 C CA . PRO A 1 87 ? -0.395 -5.764 3.005 1.00 96.38 87 PRO A CA 1
ATOM 657 C C . PRO A 1 87 ? 0.828 -5.010 2.462 1.00 96.38 87 PRO A C 1
ATOM 659 O O . PRO A 1 87 ? 0.691 -3.924 1.897 1.00 96.38 87 PRO A O 1
ATOM 662 N N . ARG A 1 88 ? 2.021 -5.608 2.590 1.00 95.38 88 ARG A N 1
ATOM 663 C CA . ARG A 1 88 ? 3.303 -5.047 2.122 1.00 95.38 88 ARG A CA 1
ATOM 664 C C . ARG A 1 88 ? 3.903 -5.924 1.030 1.00 95.38 88 ARG A C 1
ATOM 666 O O . ARG A 1 88 ? 4.341 -7.043 1.325 1.00 95.38 88 ARG A O 1
ATOM 673 N N . TYR A 1 89 ? 3.893 -5.437 -0.208 1.00 95.56 89 TYR A N 1
ATOM 674 C CA . TYR A 1 89 ? 4.509 -6.141 -1.332 1.00 95.56 89 TYR A CA 1
ATOM 675 C C . TYR A 1 89 ? 6.035 -6.155 -1.159 1.00 95.56 89 TYR A C 1
ATOM 677 O O . TYR A 1 89 ? 6.619 -5.158 -0.746 1.00 95.56 89 TYR A O 1
ATOM 685 N N . GLN A 1 90 ? 6.674 -7.303 -1.398 1.00 92.56 90 GLN A N 1
ATOM 686 C CA . GLN A 1 90 ? 8.081 -7.522 -1.015 1.00 92.56 90 GLN A CA 1
ATOM 687 C C . GLN A 1 90 ? 9.067 -7.306 -2.166 1.00 92.56 90 GLN A C 1
ATOM 689 O O . GLN A 1 90 ? 10.226 -6.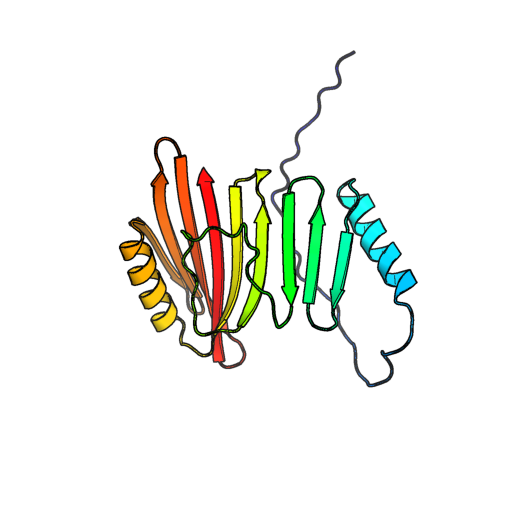987 -1.929 1.00 92.56 90 GLN A O 1
ATOM 694 N N . ASN A 1 91 ? 8.626 -7.508 -3.409 1.00 94.31 91 ASN A N 1
ATOM 695 C CA . ASN A 1 91 ? 9.495 -7.417 -4.576 1.00 94.31 91 ASN A CA 1
ATOM 696 C C . ASN A 1 91 ? 9.403 -6.023 -5.205 1.00 94.31 91 ASN A C 1
ATOM 698 O O . ASN A 1 91 ? 8.692 -5.839 -6.187 1.00 94.31 91 ASN A O 1
ATOM 702 N N . GLY A 1 92 ? 10.066 -5.027 -4.626 1.00 90.31 92 GLY A N 1
ATOM 703 C CA . GLY A 1 92 ? 10.136 -3.691 -5.213 1.00 90.31 92 GLY A CA 1
ATOM 704 C C . GLY A 1 92 ? 10.826 -2.666 -4.324 1.00 90.31 92 GLY A C 1
ATOM 705 O O . GLY A 1 92 ? 11.237 -2.970 -3.205 1.00 90.31 92 GLY A O 1
ATOM 706 N N . THR A 1 93 ? 10.931 -1.447 -4.838 1.00 89.62 93 THR A N 1
ATOM 707 C CA . THR A 1 93 ? 11.580 -0.314 -4.181 1.00 89.62 93 THR A CA 1
ATOM 708 C C . THR A 1 93 ? 10.522 0.648 -3.666 1.00 89.62 93 THR A C 1
ATOM 710 O O . THR A 1 93 ? 9.697 1.149 -4.430 1.00 89.62 93 THR A O 1
ATOM 713 N N . LEU A 1 94 ? 10.540 0.900 -2.359 1.00 89.69 94 LEU A N 1
ATOM 714 C CA . LEU A 1 94 ? 9.634 1.836 -1.705 1.00 89.69 94 LEU A CA 1
ATOM 715 C C . LEU A 1 94 ? 10.029 3.270 -2.068 1.00 89.69 94 LEU A C 1
ATOM 717 O O . LEU A 1 94 ? 11.158 3.681 -1.816 1.00 89.69 94 LEU A O 1
ATOM 721 N N . ALA A 1 95 ? 9.095 4.019 -2.646 1.00 85.88 95 ALA A N 1
ATOM 722 C CA . ALA A 1 95 ? 9.316 5.403 -3.062 1.00 85.88 95 ALA A CA 1
ATOM 723 C C . ALA A 1 95 ? 8.750 6.406 -2.047 1.00 85.88 95 ALA A C 1
ATOM 725 O O . ALA A 1 95 ? 9.247 7.527 -1.919 1.00 85.88 95 ALA A O 1
ATOM 726 N N . PHE A 1 96 ? 7.689 6.009 -1.338 1.00 86.06 96 PHE A N 1
ATOM 727 C CA . PHE A 1 96 ? 6.892 6.882 -0.484 1.00 86.06 96 PHE A CA 1
ATOM 728 C C . PHE A 1 96 ? 6.251 6.089 0.652 1.00 86.06 96 PHE A C 1
ATOM 730 O O . PHE A 1 96 ? 5.704 5.013 0.410 1.00 86.06 96 PHE A O 1
ATOM 737 N N . VAL A 1 97 ? 6.225 6.653 1.860 1.00 91.81 97 VAL A N 1
ATOM 738 C CA . VAL A 1 97 ? 5.392 6.186 2.977 1.00 9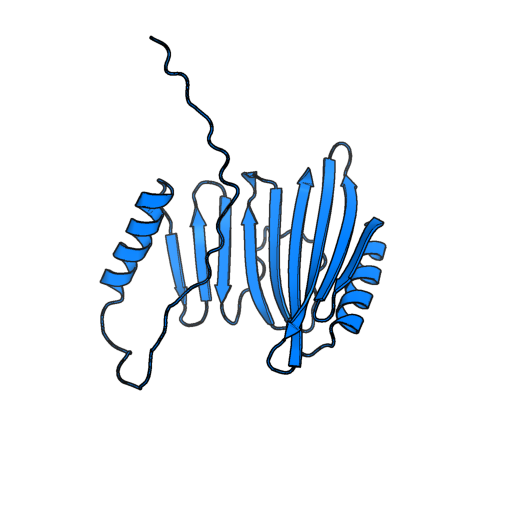1.81 97 VAL A CA 1
ATOM 739 C C . VAL A 1 97 ? 4.800 7.388 3.702 1.00 91.81 97 VAL A C 1
ATOM 741 O O . VAL A 1 97 ? 5.506 8.350 4.000 1.00 91.81 97 VAL A O 1
ATOM 744 N N . SER A 1 98 ? 3.514 7.318 4.027 1.00 88.75 98 SER A N 1
ATOM 745 C CA . SER A 1 98 ? 2.813 8.316 4.828 1.00 88.75 98 SER A CA 1
ATOM 746 C C . SER A 1 98 ? 2.049 7.674 5.975 1.00 88.75 98 SER A C 1
ATOM 748 O O . SER A 1 98 ? 1.382 6.651 5.789 1.00 88.75 98 SER A O 1
ATOM 750 N N . THR A 1 99 ? 2.074 8.324 7.131 1.00 90.38 99 THR A N 1
ATOM 751 C CA . THR A 1 99 ? 1.242 7.996 8.289 1.00 90.38 99 THR A CA 1
ATOM 752 C C . THR A 1 99 ? 0.584 9.265 8.808 1.00 90.38 99 THR A C 1
ATOM 754 O O . THR A 1 99 ? 1.238 10.296 8.930 1.00 90.38 99 THR A O 1
ATOM 757 N N . ASP A 1 100 ? -0.691 9.189 9.146 1.00 88.81 100 ASP A N 1
ATOM 758 C CA . ASP A 1 100 ? -1.432 10.247 9.819 1.00 88.81 100 ASP A CA 1
ATOM 759 C C . ASP A 1 100 ? -2.262 9.600 10.927 1.00 88.81 100 ASP A C 1
ATOM 761 O O . ASP A 1 100 ? -3.310 8.999 10.684 1.00 88.81 100 ASP A O 1
ATOM 765 N N . GLU A 1 101 ? -1.752 9.683 12.154 1.00 84.62 101 GLU A N 1
ATOM 766 C CA . GLU A 1 101 ? -2.402 9.090 13.323 1.00 84.62 101 GLU A CA 1
ATOM 767 C C . GLU A 1 101 ? -3.729 9.788 13.653 1.00 84.62 101 GLU A C 1
ATOM 769 O O . GLU A 1 101 ? -4.663 9.131 14.114 1.00 84.62 101 GLU A O 1
ATOM 774 N N . SER A 1 102 ? -3.850 11.086 13.348 1.00 83.75 102 SER A N 1
ATOM 775 C CA . SER A 1 102 ? -5.053 11.879 13.622 1.00 83.75 102 SER A CA 1
ATOM 776 C C . SER A 1 102 ? -6.247 11.413 12.787 1.00 83.75 102 SER A C 1
ATOM 778 O O . SER A 1 102 ? -7.355 11.262 13.305 1.00 83.75 102 SER A O 1
ATOM 780 N N . SER A 1 103 ? -6.012 11.116 11.506 1.00 86.25 103 SER A N 1
ATOM 781 C CA . SER A 1 103 ? -7.029 10.609 10.582 1.00 86.25 103 SER A CA 1
ATOM 782 C C . SER A 1 103 ? -7.022 9.084 10.456 1.00 86.25 103 SER A C 1
ATOM 784 O O . SER A 1 103 ? -7.760 8.536 9.635 1.00 86.25 103 SER A O 1
ATOM 786 N N . ARG A 1 104 ? -6.191 8.390 11.250 1.00 91.56 104 ARG A N 1
ATOM 787 C CA . ARG A 1 104 ? -5.959 6.936 11.182 1.00 91.56 104 ARG A CA 1
ATOM 788 C C . ARG A 1 104 ? -5.673 6.465 9.750 1.00 91.56 104 ARG A C 1
ATOM 790 O O . ARG A 1 104 ? -6.150 5.404 9.339 1.00 91.56 104 ARG A O 1
ATOM 797 N N . SER A 1 105 ? -4.934 7.274 8.990 1.00 92.94 105 SER A N 1
ATOM 798 C CA . SER A 1 105 ? -4.657 7.059 7.570 1.00 92.94 105 SER A CA 1
ATOM 799 C C . SER A 1 105 ? -3.199 6.692 7.335 1.00 92.94 105 SER A C 1
ATOM 801 O O . SER A 1 105 ? -2.277 7.251 7.922 1.00 92.94 105 SER A O 1
ATOM 803 N N . PHE A 1 106 ? -2.982 5.742 6.438 1.00 94.62 106 PHE A N 1
ATOM 804 C CA . PHE A 1 106 ? -1.679 5.174 6.135 1.00 94.62 106 PHE A CA 1
ATOM 805 C C . PHE A 1 106 ? -1.572 4.964 4.634 1.00 94.62 106 PHE A C 1
ATOM 807 O O . PHE A 1 106 ? -2.547 4.608 3.974 1.00 94.62 106 PHE A O 1
ATOM 814 N N . GLY A 1 107 ? -0.383 5.136 4.080 1.00 94.31 107 GLY A N 1
ATOM 815 C CA . GLY A 1 107 ? -0.178 4.894 2.665 1.00 94.31 107 GLY A CA 1
ATOM 816 C C . GLY A 1 107 ? 1.272 4.648 2.324 1.00 94.31 107 GLY A C 1
ATOM 817 O O . GLY A 1 107 ? 2.172 5.045 3.059 1.00 94.31 107 GLY A O 1
ATOM 818 N N . TYR A 1 108 ? 1.493 3.971 1.209 1.00 95.31 108 TYR A N 1
ATOM 819 C CA . TYR A 1 108 ? 2.813 3.854 0.619 1.00 95.31 108 TYR A CA 1
ATOM 820 C C . TYR A 1 108 ? 2.717 3.747 -0.899 1.00 95.31 108 TYR A C 1
ATOM 822 O O . TYR A 1 108 ? 1.686 3.335 -1.438 1.00 95.31 108 TYR A O 1
ATOM 830 N N . SER A 1 109 ? 3.800 4.095 -1.586 1.00 93.12 109 SER A N 1
ATOM 831 C CA . SER A 1 109 ? 3.971 3.752 -2.992 1.00 93.12 109 SER A CA 1
ATOM 832 C C . SER A 1 109 ? 5.308 3.079 -3.237 1.00 93.12 109 SER A C 1
ATOM 834 O O . SER A 1 109 ? 6.288 3.310 -2.524 1.00 93.12 109 SER A O 1
ATOM 836 N N . MET A 1 110 ? 5.333 2.211 -4.239 1.00 92.38 110 MET A N 1
ATOM 837 C CA . MET A 1 110 ? 6.530 1.482 -4.622 1.00 92.38 110 MET A CA 1
ATOM 838 C C . MET A 1 110 ? 6.535 1.156 -6.106 1.00 92.38 110 MET A C 1
ATOM 840 O O . MET A 1 110 ? 5.487 1.062 -6.744 1.00 92.38 110 MET A O 1
ATOM 844 N N . GLU A 1 111 ? 7.728 0.925 -6.627 1.00 91.19 111 GLU A N 1
ATOM 845 C CA . GLU A 1 111 ? 7.943 0.420 -7.976 1.00 91.19 111 GLU A CA 1
ATOM 846 C C . GLU A 1 111 ? 8.413 -1.028 -7.908 1.00 91.19 111 GLU A C 1
ATOM 848 O O . GLU A 1 111 ? 9.194 -1.407 -7.036 1.00 91.19 111 GLU A O 1
ATOM 853 N N . THR A 1 112 ? 7.924 -1.860 -8.819 1.00 93.88 112 THR A N 1
ATOM 854 C CA . THR A 1 112 ? 8.280 -3.275 -8.906 1.00 93.88 112 THR A CA 1
ATOM 855 C C . THR A 1 112 ? 8.562 -3.659 -10.352 1.00 93.88 112 THR A C 1
ATOM 857 O O . THR A 1 112 ? 7.880 -3.162 -11.250 1.00 93.88 112 THR A O 1
ATOM 860 N N . PRO A 1 113 ? 9.516 -4.571 -10.611 1.00 94.56 113 PRO A N 1
ATOM 861 C CA . PRO A 1 113 ? 9.682 -5.150 -11.941 1.00 94.56 113 PRO A CA 1
ATOM 862 C C . PRO A 1 113 ? 8.523 -6.082 -12.338 1.00 94.56 113 PRO A C 1
ATOM 864 O O . PRO A 1 113 ? 8.434 -6.476 -13.500 1.00 94.56 113 PRO A O 1
ATOM 867 N N . ASP A 1 114 ? 7.648 -6.455 -11.399 1.00 96.62 114 ASP A N 1
ATOM 868 C CA . ASP A 1 114 ? 6.564 -7.403 -11.645 1.00 96.62 114 ASP A CA 1
ATOM 869 C C . ASP A 1 114 ? 5.423 -6.783 -12.459 1.00 96.62 114 ASP A C 1
ATOM 871 O O . ASP A 1 114 ? 5.132 -5.584 -12.389 1.00 96.62 114 ASP A O 1
ATOM 875 N N . ALA A 1 115 ? 4.734 -7.627 -13.227 1.00 95.88 115 ALA A N 1
ATOM 876 C CA . ALA A 1 115 ? 3.604 -7.207 -14.039 1.00 95.88 115 ALA A CA 1
ATOM 877 C C . ALA A 1 115 ? 2.369 -6.905 -13.178 1.00 95.88 115 ALA A C 1
ATOM 879 O O . ALA A 1 115 ? 2.043 -7.627 -12.233 1.00 95.88 115 ALA A O 1
ATOM 880 N N . LYS A 1 116 ? 1.603 -5.889 -13.584 1.00 94.00 116 LYS A N 1
ATOM 881 C CA . LYS A 1 116 ? 0.438 -5.366 -12.856 1.00 94.00 116 LYS A CA 1
ATOM 882 C C . LYS A 1 116 ? -0.565 -6.440 -12.426 1.00 94.00 116 LYS A C 1
ATOM 884 O O . LYS A 1 116 ? -1.116 -6.380 -11.329 1.00 94.00 116 LYS A O 1
ATOM 889 N N . ARG A 1 117 ? -0.801 -7.446 -13.275 1.00 95.44 117 ARG A N 1
ATOM 890 C CA . ARG A 1 117 ? -1.744 -8.542 -12.989 1.00 95.44 117 ARG A CA 1
ATOM 891 C C . ARG A 1 117 ? -1.225 -9.529 -11.945 1.00 95.44 117 ARG A C 1
ATOM 893 O O . ARG A 1 117 ? -2.025 -10.004 -11.140 1.00 95.44 117 ARG A O 1
ATOM 900 N N . ASP A 1 118 ? 0.077 -9.792 -11.920 1.00 97.19 118 ASP A N 1
ATOM 901 C CA . ASP A 1 118 ? 0.690 -10.674 -10.921 1.00 97.19 118 ASP A CA 1
ATOM 902 C C . ASP A 1 118 ? 0.671 -9.998 -9.547 1.00 97.19 118 ASP A C 1
ATOM 904 O O . ASP A 1 118 ? 0.250 -10.593 -8.552 1.00 97.19 118 ASP A O 1
ATOM 908 N N . VAL A 1 119 ? 0.995 -8.702 -9.520 1.00 97.94 119 VAL A N 1
ATOM 909 C CA . VAL A 1 119 ? 0.884 -7.851 -8.330 1.00 97.94 119 VAL A CA 1
ATOM 910 C C . VAL A 1 119 ? -0.559 -7.818 -7.807 1.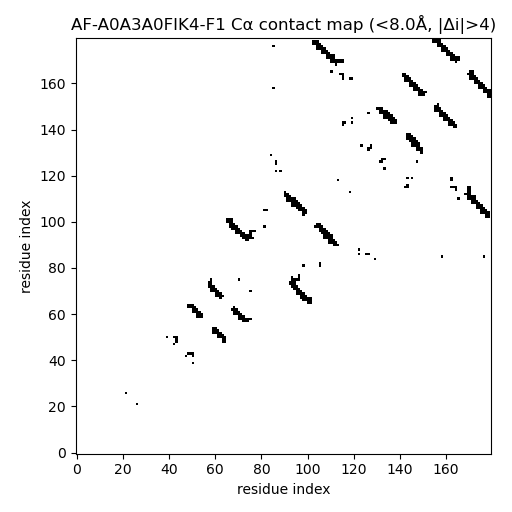00 97.94 119 VAL A C 1
ATOM 912 O O . VAL A 1 119 ? -0.799 -8.008 -6.613 1.00 97.94 119 VAL A O 1
ATOM 915 N N . ALA A 1 120 ? -1.546 -7.630 -8.690 1.00 96.56 120 ALA A N 1
ATOM 916 C CA . ALA A 1 120 ? -2.959 -7.603 -8.308 1.00 96.56 120 ALA A CA 1
ATOM 917 C C . ALA A 1 120 ? -3.426 -8.942 -7.717 1.00 96.56 120 ALA A C 1
ATOM 919 O O . ALA A 1 120 ? -4.138 -8.963 -6.708 1.00 96.56 120 ALA A O 1
ATOM 920 N N . ALA A 1 121 ? -3.006 -10.061 -8.314 1.00 97.62 121 ALA A N 1
ATOM 921 C CA . ALA A 1 121 ? -3.311 -11.396 -7.812 1.00 97.62 121 ALA A CA 1
ATOM 922 C C . ALA A 1 121 ? -2.696 -11.640 -6.425 1.00 97.62 121 ALA A C 1
ATOM 924 O O . ALA A 1 121 ? -3.366 -12.185 -5.542 1.00 97.62 121 ALA A O 1
ATOM 925 N N . TRP A 1 122 ? -1.458 -11.184 -6.208 1.00 98.25 122 TRP A N 1
ATOM 926 C CA . TRP A 1 122 ? -0.807 -11.251 -4.902 1.00 98.25 122 TRP A CA 1
ATOM 927 C C . TRP A 1 122 ? -1.586 -10.471 -3.843 1.00 98.25 122 TRP A C 1
ATOM 929 O O . TRP A 1 122 ? -1.880 -11.019 -2.780 1.00 98.25 122 TRP A O 1
ATOM 939 N N . PHE A 1 123 ? -1.971 -9.222 -4.132 1.00 98.19 123 PHE A N 1
ATOM 940 C CA . PHE A 1 123 ? -2.707 -8.399 -3.170 1.00 98.19 123 PHE A CA 1
ATOM 941 C C . PHE A 1 123 ? -4.064 -8.993 -2.825 1.00 98.19 123 PHE A C 1
ATOM 943 O O . PHE A 1 123 ? -4.426 -8.983 -1.652 1.00 98.19 123 PHE A O 1
ATOM 950 N N . ARG A 1 124 ? -4.775 -9.565 -3.802 1.00 97.25 124 ARG A N 1
ATOM 951 C CA . ARG A 1 124 ? -6.030 -10.281 -3.545 1.00 97.25 124 ARG A CA 1
ATOM 952 C C . ARG A 1 124 ? -5.827 -11.428 -2.566 1.00 97.25 124 ARG A C 1
ATOM 954 O O . ARG A 1 124 ? -6.449 -11.439 -1.508 1.00 97.25 124 ARG A O 1
ATOM 961 N N . SER A 1 125 ? -4.903 -12.339 -2.871 1.00 97.81 125 SER A N 1
ATOM 962 C CA . SER A 1 125 ? -4.621 -13.482 -1.996 1.00 97.81 125 SER A CA 1
ATOM 963 C C . SER A 1 125 ? -4.167 -13.036 -0.602 1.00 97.81 125 SER A C 1
ATOM 965 O O . SER A 1 125 ? -4.605 -13.590 0.410 1.00 97.81 125 SER A O 1
ATOM 967 N N . LYS A 1 126 ? -3.315 -12.006 -0.528 1.00 98.19 126 LYS A N 1
ATOM 968 C CA . LYS A 1 126 ? -2.799 -11.508 0.744 1.00 98.19 126 LYS A CA 1
ATOM 969 C C . LYS A 1 126 ? -3.890 -10.837 1.576 1.00 98.19 126 LYS A C 1
ATOM 971 O O . LYS A 1 126 ? -4.007 -11.164 2.755 1.00 98.19 126 LYS A O 1
ATOM 976 N N . ALA A 1 127 ? -4.689 -9.955 0.985 1.00 97.62 127 ALA A N 1
ATOM 977 C CA . ALA A 1 127 ? -5.788 -9.275 1.663 1.00 97.62 127 ALA A CA 1
ATOM 978 C C . ALA A 1 127 ? -6.819 -10.284 2.201 1.00 97.62 127 ALA A C 1
ATOM 980 O O . ALA A 1 127 ? -7.164 -10.227 3.381 1.00 97.62 127 ALA A O 1
ATOM 981 N N . GLU A 1 128 ? -7.212 -11.275 1.394 1.00 96.50 128 GLU A N 1
ATOM 982 C CA . GLU A 1 128 ? -8.111 -12.359 1.819 1.00 96.50 128 GLU A CA 1
ATOM 983 C C . GLU A 1 128 ? -7.533 -13.146 3.005 1.00 96.50 128 GLU A C 1
ATOM 985 O O . GLU A 1 128 ? -8.221 -13.369 4.002 1.00 96.50 128 GLU A O 1
ATOM 990 N N . SER A 1 129 ? -6.240 -13.496 2.963 1.00 97.62 129 SER A N 1
ATOM 991 C CA . SER A 1 129 ? -5.570 -14.184 4.081 1.00 97.62 129 SER A CA 1
ATOM 992 C C . SER A 1 129 ? -5.517 -13.357 5.372 1.00 97.62 129 SER A C 1
ATOM 994 O O . SER A 1 129 ? -5.365 -13.909 6.459 1.00 97.62 129 SER A O 1
ATOM 996 N N . MET A 1 130 ? -5.638 -12.033 5.252 1.00 96.81 130 MET A N 1
ATOM 997 C CA . MET A 1 130 ? -5.657 -11.077 6.360 1.00 96.81 130 MET A CA 1
ATOM 998 C C . MET A 1 130 ? -7.086 -10.726 6.808 1.00 96.81 130 MET A C 1
ATOM 1000 O O . MET A 1 130 ? -7.258 -9.868 7.676 1.00 96.81 130 MET A O 1
ATOM 1004 N N . GLY A 1 131 ? -8.104 -11.391 6.250 1.00 97.19 131 GLY A N 1
ATOM 1005 C CA . GLY A 1 131 ? -9.508 -11.233 6.631 1.00 97.19 131 GLY A CA 1
ATOM 1006 C C . GLY A 1 131 ? -10.226 -10.063 5.962 1.00 97.19 131 GLY A C 1
ATOM 1007 O O . GLY A 1 131 ? -11.321 -9.711 6.392 1.00 97.19 131 GLY A O 1
ATOM 1008 N N . TYR A 1 132 ? -9.634 -9.455 4.937 1.00 98.31 132 TYR A N 1
ATOM 1009 C CA . TYR A 1 132 ? -10.307 -8.424 4.158 1.00 98.31 132 TYR A CA 1
ATOM 1010 C C . TYR A 1 132 ? -11.265 -9.037 3.132 1.00 98.31 132 TYR A C 1
ATOM 1012 O O . TYR A 1 132 ? -10.935 -10.015 2.459 1.00 98.31 132 TYR A O 1
ATOM 1020 N N . ALA A 1 133 ? -12.426 -8.413 2.960 1.00 97.94 133 ALA A N 1
ATOM 1021 C CA . ALA A 1 133 ? -13.368 -8.700 1.888 1.00 97.94 133 ALA A CA 1
ATOM 1022 C C . ALA A 1 133 ? -13.171 -7.700 0.742 1.00 97.94 133 ALA A C 1
ATOM 1024 O O . ALA A 1 133 ? -13.130 -6.494 0.972 1.00 97.94 133 ALA A O 1
ATOM 1025 N N . GLN A 1 134 ? -13.060 -8.182 -0.499 1.00 98.00 134 GLN A N 1
ATOM 1026 C CA . GLN A 1 134 ? -12.989 -7.304 -1.670 1.00 98.00 134 GLN A CA 1
ATOM 1027 C C . GLN A 1 134 ? -14.347 -6.625 -1.890 1.00 98.00 134 GLN A C 1
ATOM 1029 O O . GLN A 1 134 ? -15.356 -7.308 -2.062 1.00 98.00 134 GLN A O 1
ATOM 1034 N N . THR A 1 135 ? -14.369 -5.296 -1.935 1.00 97.56 135 THR A N 1
ATOM 1035 C CA . THR A 1 135 ? -15.591 -4.501 -2.137 1.00 97.56 135 THR A CA 1
ATOM 1036 C C . THR A 1 135 ? -15.709 -3.960 -3.555 1.00 97.56 135 THR A C 1
ATOM 1038 O O . THR A 1 135 ? -16.818 -3.821 -4.071 1.00 97.56 135 THR A O 1
ATOM 1041 N N . ALA A 1 136 ? -14.582 -3.720 -4.230 1.00 92.12 136 ALA A N 1
ATOM 1042 C CA . ALA A 1 136 ? -14.566 -3.278 -5.618 1.00 92.12 136 ALA A CA 1
ATOM 1043 C C . ALA A 1 136 ? -13.303 -3.734 -6.359 1.00 92.12 136 ALA A C 1
ATOM 1045 O O . ALA A 1 136 ? -12.247 -3.928 -5.759 1.00 92.12 136 ALA A O 1
ATOM 1046 N N . SER A 1 137 ? -13.408 -3.886 -7.680 1.00 93.06 137 SER A N 1
ATOM 1047 C CA . SER A 1 137 ? -12.265 -4.122 -8.563 1.00 93.06 137 SER A CA 1
ATOM 1048 C C . SER A 1 137 ? -12.557 -3.557 -9.951 1.00 93.06 137 SER A C 1
ATOM 1050 O O . SER A 1 137 ? -13.580 -3.881 -10.552 1.00 93.06 137 SER A O 1
ATOM 1052 N N . PHE A 1 138 ? -11.655 -2.714 -10.446 1.00 89.00 138 PHE A N 1
ATOM 1053 C CA . PHE A 1 138 ? -11.744 -2.069 -11.750 1.00 89.00 138 PHE A CA 1
ATOM 1054 C C . PHE A 1 138 ? -10.409 -2.208 -12.473 1.00 89.00 138 PHE A C 1
ATOM 1056 O O . PHE A 1 138 ? -9.359 -1.972 -11.882 1.00 89.00 138 PHE A O 1
ATOM 1063 N N . GLU A 1 139 ? -10.445 -2.550 -13.755 1.00 90.88 139 GLU A N 1
ATOM 1064 C CA . GLU A 1 139 ? -9.279 -2.518 -14.638 1.00 90.88 139 GLU A CA 1
ATOM 1065 C C . GLU A 1 139 ? -9.565 -1.501 -15.743 1.00 90.88 139 GLU A C 1
ATOM 1067 O O . GLU A 1 139 ? -10.558 -1.615 -16.465 1.00 90.88 139 GLU A O 1
ATOM 1072 N N . VAL A 1 140 ? -8.720 -0.477 -15.841 1.00 84.81 140 VAL A N 1
ATOM 1073 C CA . VAL A 1 140 ? -8.818 0.593 -16.834 1.00 84.81 140 VAL A CA 1
ATOM 1074 C C . VAL A 1 140 ? -7.476 0.687 -17.533 1.00 84.81 140 VAL A C 1
ATOM 1076 O O . VAL A 1 140 ? -6.559 1.272 -16.979 1.00 84.81 140 VAL A O 1
ATOM 1079 N N . GLN A 1 141 ? -7.384 0.109 -18.733 1.00 84.44 141 GLN A N 1
ATOM 1080 C CA . GLN A 1 141 ? -6.211 0.079 -19.620 1.00 84.44 141 GLN A CA 1
ATOM 1081 C C . GLN A 1 141 ? -4.866 -0.108 -18.882 1.00 84.44 141 GLN A C 1
ATOM 1083 O O . GLN A 1 141 ? -4.398 -1.235 -18.706 1.00 84.44 141 GLN A O 1
ATOM 1088 N N . ASP A 1 142 ? -4.281 0.984 -18.400 1.00 86.19 142 ASP A N 1
ATOM 1089 C CA . ASP A 1 142 ? -2.962 1.026 -17.781 1.00 86.19 142 ASP A CA 1
ATOM 1090 C C . ASP A 1 142 ? -2.993 0.860 -16.251 1.00 86.19 142 ASP A C 1
ATOM 1092 O O . ASP A 1 142 ? -1.939 0.719 -15.640 1.00 86.19 142 ASP A O 1
ATOM 1096 N N . SER A 1 143 ? -4.161 0.728 -15.612 1.00 89.31 143 SER A N 1
ATOM 1097 C CA . SER A 1 143 ? -4.279 0.522 -14.161 1.00 89.31 143 SER A CA 1
ATOM 1098 C C . SER A 1 143 ? -5.313 -0.525 -13.728 1.00 89.31 143 SER A C 1
ATOM 1100 O O . SER A 1 143 ? -6.295 -0.807 -14.415 1.00 89.31 143 SER A O 1
ATOM 1102 N N . ILE A 1 144 ? -5.079 -1.117 -12.557 1.00 93.81 144 ILE A N 1
ATOM 1103 C CA . ILE A 1 144 ? -6.024 -1.930 -11.792 1.00 93.81 144 ILE A CA 1
ATOM 1104 C C . ILE A 1 144 ? -6.202 -1.247 -10.440 1.00 93.81 144 ILE A C 1
ATOM 1106 O O . ILE A 1 144 ? -5.227 -1.000 -9.733 1.00 93.81 144 ILE A O 1
ATOM 1110 N N . VAL A 1 145 ? -7.447 -0.969 -10.072 1.00 94.31 145 VAL A N 1
ATOM 1111 C CA . VAL A 1 145 ? -7.825 -0.491 -8.743 1.00 94.31 145 VAL A CA 1
ATOM 1112 C C . VAL A 1 145 ? -8.604 -1.594 -8.046 1.00 94.31 145 VAL A C 1
ATOM 1114 O O . VAL A 1 145 ? -9.570 -2.123 -8.600 1.00 94.31 145 VAL A O 1
ATOM 1117 N N . VAL A 1 146 ? -8.200 -1.952 -6.832 1.00 96.00 146 VAL A N 1
ATOM 1118 C CA . VAL A 1 146 ? -8.905 -2.928 -5.999 1.00 96.00 146 VAL A CA 1
ATOM 1119 C C . VAL A 1 146 ? -9.112 -2.351 -4.609 1.00 96.00 146 VAL A C 1
ATOM 1121 O O . VAL A 1 146 ? -8.181 -1.818 -4.007 1.00 96.00 146 VAL A O 1
ATOM 1124 N N . SER A 1 147 ? -10.335 -2.462 -4.104 1.00 96.19 147 SER A N 1
ATOM 1125 C CA . SER A 1 147 ? -10.711 -1.981 -2.778 1.00 96.19 147 SER A CA 1
ATOM 1126 C C . SER A 1 147 ? -11.183 -3.135 -1.911 1.00 96.19 147 SER A C 1
ATOM 1128 O O . SER A 1 147 ? -11.849 -4.058 -2.393 1.00 96.19 147 SER A O 1
ATOM 1130 N N . TYR A 1 148 ? -10.831 -3.070 -0.634 1.00 98.19 148 TYR A N 1
ATOM 1131 C CA . TYR A 1 148 ? -11.187 -4.059 0.364 1.00 98.19 148 TYR A CA 1
ATOM 1132 C C . TYR A 1 148 ? -11.598 -3.403 1.676 1.00 98.19 148 TYR A C 1
ATOM 1134 O O . TYR A 1 148 ? -11.170 -2.292 1.989 1.00 98.19 148 TYR A O 1
ATOM 1142 N N . GLU A 1 149 ? -12.364 -4.141 2.469 1.00 98.06 149 GLU A N 1
ATOM 1143 C CA . GLU A 1 149 ? -12.793 -3.738 3.804 1.00 98.06 149 GLU A CA 1
ATOM 1144 C C . GLU A 1 149 ? -12.611 -4.874 4.808 1.00 98.06 149 GLU A C 1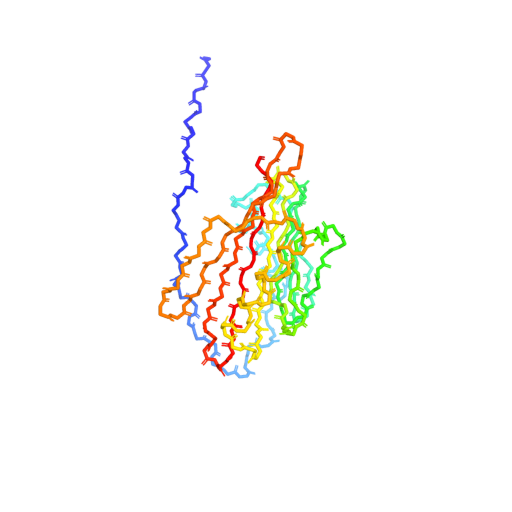
ATOM 1146 O O . GLU A 1 149 ? -12.719 -6.055 4.464 1.00 98.06 149 GLU A O 1
ATOM 1151 N N . ARG A 1 150 ? -12.340 -4.518 6.063 1.00 97.69 150 ARG A N 1
ATOM 1152 C CA . ARG A 1 150 ? -12.325 -5.444 7.195 1.00 97.69 150 ARG A CA 1
ATOM 1153 C C . ARG A 1 150 ? -12.926 -4.759 8.417 1.00 97.69 150 ARG A C 1
ATOM 1155 O O . ARG A 1 150 ? -12.457 -3.701 8.823 1.00 97.69 150 ARG A O 1
ATOM 1162 N N . ASN A 1 151 ? -13.937 -5.384 9.011 1.00 96.50 151 ASN A N 1
ATOM 1163 C CA . ASN A 1 151 ? -14.559 -4.883 10.236 1.00 96.50 151 ASN A CA 1
ATOM 1164 C C . ASN A 1 151 ? -13.633 -5.105 11.440 1.00 96.50 151 ASN A C 1
ATOM 1166 O O . ASN A 1 151 ? -13.099 -6.202 11.622 1.00 96.50 151 ASN A O 1
ATOM 1170 N N . GLU A 1 152 ? -13.500 -4.085 12.282 1.00 91.38 152 GLU A N 1
ATOM 1171 C CA . GLU A 1 152 ? -12.664 -4.063 13.485 1.00 91.38 152 GLU A CA 1
ATOM 1172 C C . GLU A 1 152 ? -13.492 -3.564 14.680 1.00 91.38 152 GLU A C 1
ATOM 1174 O O . GLU A 1 152 ? -13.302 -2.474 15.208 1.00 91.38 152 GLU A O 1
ATOM 1179 N N . GLY A 1 153 ? -14.455 -4.382 15.116 1.00 91.19 153 GLY A N 1
ATOM 1180 C CA . GLY A 1 153 ? -15.384 -3.997 16.179 1.00 91.19 153 GLY A CA 1
ATOM 1181 C C . GLY A 1 153 ? -16.430 -3.005 15.672 1.00 91.19 153 GLY A C 1
ATOM 1182 O O . GLY A 1 153 ? -17.271 -3.384 14.860 1.00 91.19 153 GLY A O 1
ATOM 1183 N N . GLU A 1 154 ? -16.396 -1.774 16.184 1.00 93.38 154 GLU A N 1
ATOM 1184 C CA . GLU A 1 154 ? -17.268 -0.677 15.728 1.00 93.38 154 GLU A CA 1
ATOM 1185 C C . GLU A 1 154 ? -16.675 0.095 14.538 1.00 93.38 154 GLU A C 1
ATOM 1187 O O . GLU A 1 154 ? -17.406 0.818 13.865 1.00 93.38 154 GLU A O 1
ATOM 1192 N N . ASP A 1 155 ? -15.381 -0.089 14.263 1.00 95.69 155 ASP A N 1
ATOM 1193 C CA . ASP A 1 155 ? -14.656 0.554 13.169 1.00 95.69 155 ASP A CA 1
ATOM 1194 C C . ASP A 1 155 ? -14.618 -0.329 11.908 1.00 95.69 155 ASP A C 1
ATOM 1196 O O . ASP A 1 155 ? -14.744 -1.560 11.966 1.00 95.69 155 ASP A O 1
ATOM 1200 N N . THR A 1 156 ? -14.369 0.288 10.751 1.00 96.50 156 THR A N 1
ATOM 1201 C CA . THR A 1 156 ? -14.078 -0.419 9.494 1.00 96.50 156 THR A CA 1
ATOM 1202 C C . THR A 1 156 ? -12.751 0.036 8.912 1.00 96.50 156 THR A C 1
ATOM 1204 O O . THR A 1 156 ? -12.560 1.206 8.579 1.00 96.50 156 THR A O 1
ATOM 1207 N N . ARG A 1 157 ? -11.829 -0.907 8.709 1.00 97.06 157 ARG A N 1
ATOM 1208 C CA . ARG A 1 157 ? -10.614 -0.641 7.948 1.00 97.06 157 ARG A CA 1
ATOM 1209 C C . ARG A 1 157 ? -10.901 -0.742 6.460 1.00 97.06 157 ARG A C 1
ATOM 1211 O O . ARG A 1 157 ? -11.278 -1.805 5.970 1.00 97.06 157 ARG A O 1
ATOM 1218 N N . VAL A 1 158 ? -10.637 0.342 5.743 1.00 97.38 158 VAL A N 1
ATOM 1219 C CA . VAL A 1 158 ? -10.705 0.411 4.283 1.00 97.38 158 VAL A CA 1
ATOM 1220 C C . VAL A 1 158 ? -9.290 0.343 3.717 1.00 97.38 158 VAL A C 1
ATOM 1222 O O . VAL A 1 158 ? -8.361 0.963 4.240 1.00 97.38 158 VAL A O 1
ATOM 1225 N N . LEU A 1 159 ? -9.119 -0.425 2.646 1.00 97.94 159 LEU A N 1
ATOM 1226 C CA . LEU A 1 159 ? -7.869 -0.592 1.912 1.00 97.94 159 LEU A CA 1
ATOM 1227 C C . LEU A 1 159 ? -8.134 -0.351 0.425 1.00 97.94 159 LEU A C 1
ATOM 1229 O O . LEU A 1 159 ? -8.970 -1.020 -0.174 1.00 97.94 159 LEU A O 1
ATOM 1233 N N . SER A 1 160 ? -7.405 0.579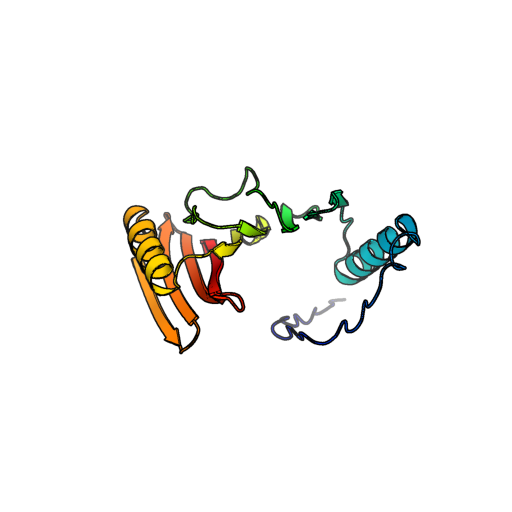 -0.181 1.00 96.94 160 SER A N 1
ATOM 1234 C CA . SER A 1 160 ? -7.430 0.852 -1.616 1.00 96.94 160 SER A CA 1
ATOM 1235 C C . SER A 1 160 ? -6.046 0.626 -2.202 1.00 96.94 160 SER A C 1
ATOM 1237 O O . SER A 1 160 ? -5.046 1.114 -1.675 1.00 96.94 160 SER A O 1
ATOM 1239 N N . ILE A 1 161 ? -5.991 -0.133 -3.289 1.00 97.88 161 ILE A N 1
ATOM 1240 C CA . ILE A 1 161 ? -4.757 -0.521 -3.959 1.00 97.88 161 ILE A CA 1
ATOM 1241 C C . ILE A 1 161 ? -4.900 -0.148 -5.423 1.00 97.88 161 ILE A C 1
ATOM 1243 O O . ILE A 1 161 ? -5.789 -0.646 -6.109 1.00 97.88 161 ILE A O 1
ATOM 1247 N N . THR A 1 162 ? -4.020 0.722 -5.897 1.00 97.12 162 THR A N 1
ATOM 1248 C CA . THR A 1 162 ? -3.895 1.069 -7.312 1.00 97.12 162 THR A CA 1
ATOM 1249 C C . THR A 1 162 ? -2.588 0.505 -7.831 1.00 97.12 162 THR A C 1
ATOM 1251 O O . THR A 1 162 ? -1.540 0.704 -7.227 1.00 97.12 162 THR A O 1
ATOM 1254 N N . ILE A 1 163 ? -2.650 -0.207 -8.947 1.00 96.81 163 ILE A N 1
ATOM 1255 C CA . ILE A 1 163 ? -1.492 -0.805 -9.603 1.00 96.81 163 ILE A CA 1
ATOM 1256 C C . ILE A 1 163 ? -1.519 -0.307 -11.036 1.00 96.81 163 ILE A C 1
ATOM 1258 O O . ILE A 1 163 ? -2.481 -0.576 -11.751 1.00 96.81 163 ILE A O 1
ATOM 1262 N N . ALA A 1 164 ? -0.508 0.440 -11.446 1.00 93.69 164 ALA A N 1
ATOM 1263 C CA . ALA A 1 164 ? -0.385 0.989 -12.788 1.00 93.69 164 ALA A CA 1
ATOM 1264 C C . ALA A 1 164 ? 0.870 0.447 -13.468 1.00 93.69 164 ALA A C 1
ATOM 1266 O O . ALA A 1 164 ? 1.826 0.086 -12.787 1.00 93.69 164 ALA A O 1
ATOM 1267 N N . ASP A 1 165 ? 0.882 0.396 -14.795 1.00 83.81 165 ASP A N 1
ATOM 1268 C CA . ASP A 1 165 ? 2.102 0.059 -15.531 1.00 83.81 165 ASP A CA 1
ATOM 1269 C C . ASP A 1 165 ? 3.158 1.161 -15.317 1.00 83.81 165 ASP A C 1
ATOM 1271 O O . ASP A 1 165 ? 2.847 2.355 -15.350 1.00 83.81 165 ASP A O 1
ATOM 1275 N N . ALA A 1 166 ? 4.408 0.768 -15.065 1.00 83.12 166 ALA A N 1
ATOM 1276 C CA . ALA A 1 166 ? 5.517 1.710 -14.930 1.00 83.12 166 ALA A CA 1
ATOM 1277 C C . ALA A 1 166 ? 6.109 2.065 -16.305 1.00 83.12 166 ALA A C 1
ATOM 1279 O O . ALA A 1 166 ? 6.159 1.230 -17.210 1.00 83.12 166 ALA A O 1
ATOM 1280 N N . TYR A 1 167 ? 6.600 3.301 -16.460 1.00 68.44 167 TYR A N 1
ATOM 1281 C CA . TYR A 1 167 ? 7.142 3.800 -17.734 1.00 68.44 167 TYR A CA 1
ATOM 1282 C C . TYR A 1 167 ? 8.330 2.979 -18.260 1.00 68.44 167 TYR A C 1
ATOM 1284 O O . TYR A 1 167 ? 8.461 2.805 -19.470 1.00 68.44 167 TYR A O 1
ATOM 1292 N N . GLU A 1 168 ? 9.181 2.463 -17.368 1.00 74.44 168 GLU A N 1
ATOM 1293 C CA . GLU A 1 168 ? 10.372 1.669 -17.715 1.00 74.44 168 GLU A CA 1
ATOM 1294 C C . GLU A 1 168 ? 10.099 0.151 -17.758 1.00 74.44 168 GLU A C 1
ATOM 1296 O O . GLU A 1 168 ? 11.019 -0.650 -17.931 1.00 74.44 168 GLU A O 1
ATOM 1301 N N . GLY A 1 169 ? 8.827 -0.253 -17.655 1.00 79.38 169 GLY A N 1
ATOM 1302 C CA . GLY A 1 169 ? 8.406 -1.642 -17.481 1.00 79.38 169 GLY A CA 1
ATOM 1303 C C . GLY A 1 169 ? 8.209 -2.012 -16.008 1.00 79.38 169 GLY A C 1
ATOM 1304 O O . GLY A 1 169 ? 8.739 -1.364 -15.110 1.00 79.38 169 GLY A O 1
ATOM 1305 N N . GLY A 1 170 ? 7.412 -3.053 -15.758 1.00 91.38 170 GLY A N 1
ATOM 1306 C CA . GLY A 1 170 ? 6.954 -3.398 -14.409 1.00 91.38 170 GLY A CA 1
ATOM 1307 C C . GLY A 1 170 ? 5.727 -2.584 -13.991 1.00 91.38 170 GLY A C 1
ATOM 1308 O O . GLY A 1 170 ? 4.929 -2.180 -14.842 1.00 91.38 170 GLY A O 1
ATOM 1309 N N . SER A 1 171 ? 5.562 -2.352 -12.688 1.00 94.44 171 SER A N 1
ATOM 1310 C CA . SER A 1 171 ? 4.382 -1.681 -12.130 1.00 94.44 171 SER A CA 1
ATOM 1311 C C . SER A 1 171 ? 4.723 -0.657 -11.053 1.00 94.44 171 SER A C 1
ATOM 1313 O O . SER A 1 171 ? 5.621 -0.862 -10.238 1.00 94.44 171 SER A O 1
ATOM 1315 N N . ASN A 1 172 ? 3.931 0.410 -10.990 1.00 93.00 172 ASN A N 1
ATOM 1316 C CA . ASN A 1 172 ? 3.828 1.279 -9.827 1.00 93.00 172 ASN A CA 1
ATOM 1317 C C . ASN A 1 172 ? 2.637 0.837 -8.966 1.00 93.00 172 ASN A C 1
ATOM 1319 O O . ASN A 1 172 ? 1.540 0.602 -9.473 1.00 93.00 172 ASN A O 1
ATOM 1323 N N . ILE A 1 173 ? 2.859 0.715 -7.664 1.00 95.56 173 ILE A N 1
ATOM 1324 C CA . ILE A 1 173 ? 1.860 0.320 -6.677 1.00 95.56 173 ILE A CA 1
ATOM 1325 C C . ILE A 1 173 ? 1.630 1.511 -5.758 1.00 95.56 173 ILE A C 1
ATOM 1327 O O . ILE A 1 173 ? 2.581 2.055 -5.204 1.00 95.56 173 ILE A O 1
ATOM 1331 N N . VAL A 1 174 ? 0.368 1.859 -5.532 1.00 96.19 174 VAL A N 1
ATOM 1332 C CA . VAL A 1 174 ? -0.061 2.798 -4.496 1.00 96.19 174 VAL A CA 1
ATOM 1333 C C . VAL A 1 174 ? -1.038 2.080 -3.580 1.00 96.19 174 VAL A C 1
ATOM 1335 O O . VAL A 1 174 ? -2.076 1.590 -4.028 1.00 96.19 174 VAL A O 1
ATOM 1338 N N . VAL A 1 175 ? -0.716 2.034 -2.293 1.00 97.75 175 VAL A N 1
ATOM 1339 C CA . VAL A 1 175 ? -1.584 1.501 -1.245 1.00 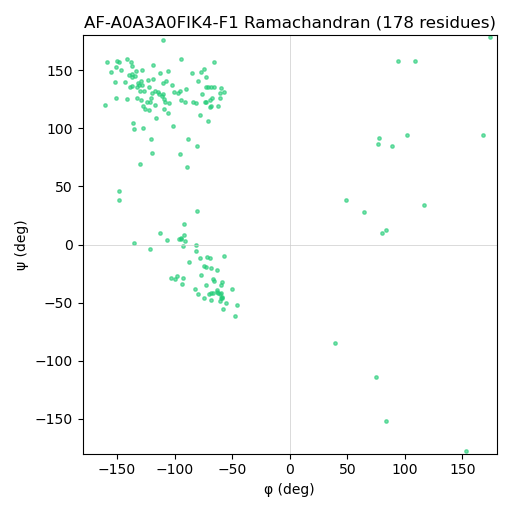97.75 175 VAL A CA 1
ATOM 1340 C C . VAL A 1 175 ? -2.002 2.642 -0.335 1.00 97.75 175 VAL A C 1
ATOM 1342 O O . VAL A 1 175 ? -1.157 3.384 0.159 1.00 97.75 175 VAL A O 1
ATOM 1345 N N . ALA A 1 176 ? -3.301 2.757 -0.089 1.00 95.94 176 ALA A N 1
ATOM 1346 C CA . ALA A 1 176 ? -3.877 3.674 0.882 1.00 95.94 176 ALA A CA 1
ATOM 1347 C C . ALA A 1 176 ? -4.824 2.904 1.804 1.00 95.94 176 ALA A C 1
ATOM 1349 O O . ALA A 1 176 ? -5.611 2.076 1.348 1.00 95.94 176 ALA A O 1
ATOM 1350 N N . SER A 1 177 ? -4.765 3.174 3.101 1.00 96.94 177 SER A N 1
ATOM 1351 C CA . SER A 1 177 ? -5.670 2.610 4.092 1.00 96.94 177 SER A CA 1
ATOM 1352 C C . SER A 1 177 ? -6.109 3.680 5.072 1.00 96.94 177 SER A C 1
ATOM 1354 O O . SER A 1 177 ? -5.324 4.551 5.439 1.00 96.94 177 SER A O 1
ATOM 1356 N N . SER A 1 178 ? -7.353 3.592 5.516 1.00 95.06 178 SER A N 1
ATOM 1357 C CA . SER A 1 178 ? -7.869 4.381 6.625 1.00 95.06 178 SER A CA 1
ATOM 1358 C C . SER A 1 178 ? -8.793 3.531 7.484 1.00 95.06 178 SER A C 1
ATOM 1360 O O . SER A 1 178 ? -9.295 2.495 7.040 1.00 95.06 178 SER A O 1
ATOM 1362 N N . ILE A 1 179 ? -8.996 3.957 8.725 1.00 93.94 179 ILE A N 1
ATOM 1363 C CA . ILE A 1 179 ? -9.993 3.369 9.617 1.00 93.94 179 ILE A CA 1
ATOM 1364 C C . ILE A 1 179 ? -11.131 4.379 9.755 1.00 93.94 179 ILE A C 1
ATOM 1366 O O . ILE A 1 179 ? -10.895 5.523 10.162 1.00 93.94 179 ILE A O 1
ATOM 1370 N N . GLN A 1 180 ? -12.344 3.959 9.409 1.00 89.69 180 GLN A N 1
ATOM 1371 C CA . GLN A 1 180 ? -13.573 4.756 9.447 1.00 89.69 180 GLN A CA 1
ATOM 1372 C C . GLN A 1 180 ? -14.453 4.357 10.621 1.00 89.69 180 GLN A C 1
ATOM 1374 O O . GLN A 1 180 ? -14.481 3.145 10.934 1.00 89.69 180 GLN A O 1
#

Radius of gyration: 19.38 Å; Cα contacts (8 Å, |Δi|>4): 296; chains: 1; bounding box: 48×53×39 Å